Protein AF-A0A380DLT7-F1 (afdb_monomer_lite)

Structure (mmCIF, N/CA/C/O backbone):
data_AF-A0A380DLT7-F1
#
_entry.id   AF-A0A380DLT7-F1
#
loop_
_atom_site.group_PDB
_atom_site.id
_atom_site.type_symbol
_atom_site.label_atom_id
_atom_site.label_alt_id
_atom_site.label_comp_id
_atom_site.label_asym_id
_atom_site.label_entity_id
_atom_site.label_seq_id
_atom_site.pdbx_PDB_ins_code
_atom_site.Cartn_x
_atom_site.Cartn_y
_atom_site.Cartn_z
_atom_site.occupancy
_atom_site.B_iso_or_equiv
_atom_site.auth_seq_id
_atom_site.auth_comp_id
_atom_site.auth_asym_id
_atom_site.auth_atom_id
_atom_site.pdbx_PDB_model_num
ATOM 1 N N . MET A 1 1 ? -23.620 19.740 1.826 1.00 46.06 1 MET A N 1
ATOM 2 C CA . MET A 1 1 ? -22.333 19.090 1.482 1.00 46.06 1 MET A CA 1
ATOM 3 C C . MET A 1 1 ? -22.648 17.692 0.984 1.00 46.06 1 MET A C 1
ATOM 5 O O . MET A 1 1 ? -23.500 17.057 1.581 1.00 46.06 1 MET A O 1
ATOM 9 N N . ASP A 1 2 ? -22.035 17.228 -0.104 1.00 53.19 2 ASP A N 1
ATOM 10 C CA . ASP A 1 2 ? -22.291 15.873 -0.612 1.00 53.19 2 ASP A CA 1
ATOM 11 C C . ASP A 1 2 ? -21.839 14.827 0.425 1.00 53.19 2 ASP A C 1
ATOM 13 O O . ASP A 1 2 ? -20.651 14.718 0.742 1.00 53.19 2 ASP A O 1
ATOM 17 N N . ASN A 1 3 ? -22.799 14.097 0.995 1.00 58.94 3 ASN A N 1
ATOM 18 C CA . ASN A 1 3 ? -22.607 13.234 2.161 1.00 58.94 3 ASN A CA 1
ATOM 19 C C . ASN A 1 3 ? -21.515 12.177 1.922 1.00 58.94 3 ASN A C 1
ATOM 21 O O . ASN A 1 3 ? -20.747 11.862 2.837 1.00 58.94 3 ASN A O 1
ATOM 25 N N . ARG A 1 4 ? -21.362 11.685 0.682 1.00 63.22 4 ARG A N 1
ATOM 26 C CA . ARG A 1 4 ? -20.331 10.694 0.309 1.00 63.22 4 ARG A CA 1
ATOM 27 C C . ARG A 1 4 ? -18.907 11.234 0.449 1.00 63.22 4 ARG A C 1
ATOM 29 O O . ARG A 1 4 ? -17.998 10.481 0.794 1.00 63.22 4 ARG A O 1
ATOM 36 N N . ASN A 1 5 ? -18.710 12.538 0.258 1.00 72.56 5 ASN A N 1
ATOM 37 C CA . ASN A 1 5 ? -17.402 13.163 0.444 1.00 72.56 5 ASN A CA 1
ATOM 38 C C . ASN A 1 5 ? -16.984 13.205 1.919 1.00 72.56 5 ASN A C 1
ATOM 40 O O . ASN A 1 5 ? -15.790 13.195 2.212 1.00 72.56 5 ASN A O 1
ATOM 44 N N . MET A 1 6 ? -17.931 13.204 2.860 1.00 84.94 6 MET A N 1
ATOM 45 C CA . MET A 1 6 ? -17.617 13.277 4.288 1.00 84.94 6 MET A CA 1
ATOM 46 C C . MET A 1 6 ? -16.920 12.006 4.794 1.00 84.94 6 MET A C 1
ATOM 48 O O . MET A 1 6 ? -15.854 12.100 5.400 1.00 84.94 6 MET A O 1
ATOM 52 N N . ILE A 1 7 ? -17.445 10.814 4.483 1.00 88.00 7 ILE A N 1
ATOM 53 C CA . ILE A 1 7 ? -16.841 9.554 4.954 1.00 88.00 7 ILE A CA 1
ATOM 54 C C . ILE A 1 7 ? -15.484 9.266 4.297 1.00 88.00 7 ILE A C 1
ATOM 56 O O . ILE A 1 7 ? -14.594 8.703 4.931 1.00 88.00 7 ILE A O 1
ATOM 60 N N . ASN A 1 8 ? -15.279 9.714 3.055 1.00 88.06 8 ASN A N 1
ATOM 61 C CA . ASN A 1 8 ? -13.977 9.625 2.391 1.00 88.06 8 ASN A CA 1
ATOM 62 C C . ASN A 1 8 ? -12.928 10.513 3.084 1.00 88.06 8 ASN A C 1
ATOM 64 O O . ASN A 1 8 ? -11.766 10.128 3.193 1.00 88.06 8 ASN A O 1
ATOM 68 N N . ARG A 1 9 ? -13.328 11.683 3.605 1.00 91.69 9 ARG A N 1
ATOM 69 C CA . ARG A 1 9 ? -12.421 12.597 4.321 1.00 91.69 9 ARG A CA 1
ATOM 70 C C . ARG A 1 9 ? -11.947 12.037 5.660 1.00 91.69 9 ARG A C 1
ATOM 72 O O . ARG A 1 9 ? -10.808 12.324 6.030 1.00 91.69 9 ARG A O 1
ATOM 79 N N . VAL A 1 10 ? -12.779 11.249 6.352 1.00 94.50 10 VAL A N 1
ATOM 80 C CA . VAL A 1 10 ? -12.457 10.617 7.651 1.00 94.50 10 VAL A CA 1
ATOM 81 C C . VAL A 1 10 ? -11.155 9.827 7.572 1.00 94.50 10 VAL A C 1
ATOM 83 O O . VAL A 1 10 ? -10.288 9.964 8.431 1.00 94.50 10 VAL A O 1
ATOM 86 N N . PHE A 1 11 ? -10.985 9.038 6.513 1.00 94.38 11 PHE A N 1
ATOM 87 C CA . PHE A 1 11 ? -9.822 8.178 6.335 1.00 94.38 11 PHE A CA 1
ATOM 88 C C . PHE A 1 11 ? -8.771 8.821 5.427 1.00 94.38 11 PHE A C 1
ATOM 90 O O . PHE A 1 11 ? -8.390 8.276 4.395 1.00 94.38 11 PHE A O 1
ATOM 97 N N . SER A 1 12 ? -8.297 10.004 5.821 1.00 93.00 12 SER A N 1
ATOM 98 C CA . SER A 1 12 ? -7.247 10.739 5.110 1.00 93.00 12 SER A CA 1
ATOM 99 C C . SER A 1 12 ? -6.040 11.025 6.001 1.00 93.00 12 SER A C 1
ATOM 101 O O . SER A 1 12 ? -6.151 11.115 7.225 1.00 93.00 12 SER A O 1
ATOM 103 N N . GLN A 1 13 ? -4.878 11.246 5.378 1.00 90.94 13 GLN A N 1
ATOM 104 C CA . GLN A 1 13 ? -3.641 11.616 6.083 1.00 90.94 13 GLN A CA 1
ATOM 105 C C . GLN A 1 13 ? -3.809 12.887 6.932 1.00 90.94 13 GLN A C 1
ATOM 107 O O . GLN A 1 13 ? -3.265 12.990 8.031 1.00 90.94 13 GLN A O 1
ATOM 112 N N . LYS A 1 14 ? -4.615 13.845 6.454 1.00 91.31 14 LYS A N 1
ATOM 113 C CA . LYS A 1 14 ? -4.932 15.077 7.188 1.00 91.31 14 LYS A CA 1
ATOM 114 C C . LYS A 1 14 ? -5.649 14.776 8.503 1.00 91.31 14 LYS A C 1
ATOM 116 O O . LYS A 1 14 ? -5.263 15.322 9.534 1.00 91.31 14 LYS A O 1
ATOM 121 N N . ILE A 1 15 ? -6.674 13.923 8.473 1.00 93.00 15 ILE A N 1
ATOM 122 C CA . ILE A 1 15 ? -7.423 13.560 9.682 1.00 93.00 15 ILE A CA 1
ATOM 123 C C . ILE A 1 15 ? -6.553 12.734 10.623 1.00 93.00 15 ILE A C 1
ATOM 125 O O . ILE A 1 15 ? -6.515 13.044 11.809 1.00 93.00 15 ILE A O 1
ATOM 129 N N . LEU A 1 16 ? -5.774 11.780 10.102 1.00 90.75 16 LEU A N 1
ATOM 130 C CA . LEU A 1 16 ? -4.816 11.015 10.902 1.00 90.75 16 LEU A CA 1
ATOM 131 C C . LEU A 1 16 ? -3.836 11.936 11.662 1.00 90.75 16 LEU A C 1
ATOM 133 O O . LEU A 1 16 ? -3.591 11.752 12.852 1.00 90.75 16 LEU A O 1
ATOM 137 N N . HIS A 1 17 ? -3.323 12.976 11.005 1.00 88.81 17 HIS A N 1
ATOM 138 C CA . HIS A 1 17 ? -2.450 13.950 11.656 1.00 88.81 17 HIS A CA 1
ATOM 139 C C . HIS A 1 17 ? -3.179 14.784 12.722 1.00 88.81 17 HIS A C 1
ATOM 141 O O . HIS A 1 17 ? -2.631 15.031 13.796 1.00 88.81 17 HIS A O 1
ATOM 147 N N . GLN A 1 18 ? -4.423 15.196 12.458 1.00 89.44 18 GLN A N 1
ATOM 148 C CA . GLN A 1 18 ? -5.237 15.927 13.433 1.00 89.44 18 GLN A CA 1
ATOM 149 C C . GLN A 1 18 ? -5.512 15.097 14.689 1.00 89.44 18 GLN A C 1
ATOM 151 O O . GLN A 1 18 ? -5.321 15.606 15.793 1.00 89.44 18 GLN A O 1
ATOM 156 N N . ILE A 1 19 ? -5.910 13.830 14.537 1.00 89.19 19 ILE A N 1
ATOM 157 C CA . ILE A 1 19 ? -6.203 12.951 15.676 1.00 89.19 19 ILE A CA 1
ATOM 158 C C . ILE A 1 19 ? -4.933 12.590 16.449 1.00 89.19 19 ILE A C 1
ATOM 160 O O . ILE A 1 19 ? -4.976 12.567 17.674 1.00 89.19 19 ILE A O 1
ATOM 164 N N . ALA A 1 20 ? -3.790 12.421 15.774 1.00 85.31 20 ALA A N 1
ATOM 165 C CA . ALA A 1 20 ? -2.518 12.159 16.443 1.00 85.31 20 ALA A CA 1
ATOM 166 C C . ALA A 1 20 ? -2.075 13.318 17.358 1.00 85.31 20 ALA A C 1
ATOM 168 O O . ALA A 1 20 ? -1.423 13.084 18.370 1.00 85.31 20 ALA A O 1
ATOM 169 N N . ILE A 1 21 ? -2.432 14.565 17.024 1.00 84.94 21 ILE A N 1
ATOM 170 C CA . ILE A 1 21 ? -2.075 15.751 17.822 1.00 84.94 21 ILE A CA 1
ATOM 171 C C . ILE A 1 21 ? -3.151 16.087 18.856 1.00 84.94 21 ILE A C 1
ATOM 173 O O . ILE A 1 21 ? -2.841 16.339 20.017 1.00 84.94 21 ILE A O 1
ATOM 177 N N . LYS A 1 22 ? -4.415 16.152 18.431 1.00 85.06 22 LYS A N 1
ATOM 178 C CA . LYS A 1 22 ? -5.514 16.711 19.233 1.00 85.06 22 LYS A CA 1
ATOM 179 C C . LYS A 1 22 ? -6.376 15.650 19.911 1.00 85.06 22 LYS A C 1
ATOM 181 O O . LYS A 1 22 ? -7.225 16.008 20.718 1.00 85.06 22 LYS A O 1
ATOM 186 N N . ASN A 1 23 ? -6.211 14.375 19.550 1.00 81.69 23 ASN A N 1
ATOM 187 C CA . ASN A 1 23 ? -7.073 13.265 19.967 1.00 81.69 23 ASN A CA 1
ATOM 188 C C . ASN A 1 23 ? -8.577 13.486 19.686 1.00 81.69 23 ASN A C 1
ATOM 190 O O . ASN A 1 23 ? -9.435 12.899 20.340 1.00 81.69 23 ASN A O 1
ATOM 194 N N . LYS A 1 24 ? -8.902 14.352 18.718 1.00 85.75 24 LYS A N 1
ATOM 195 C CA . LYS A 1 24 ? -10.267 14.698 18.300 1.00 85.75 24 LYS A CA 1
ATOM 196 C C . LYS A 1 24 ? -10.292 15.168 16.850 1.00 85.75 24 LYS A C 1
ATOM 198 O O . LYS A 1 24 ? -9.268 15.631 16.337 1.00 85.75 24 LYS A O 1
ATOM 203 N N . SER A 1 25 ? -11.449 15.070 16.202 1.00 92.88 25 SER A N 1
ATOM 204 C CA . SER A 1 25 ? -11.663 15.616 14.863 1.00 92.88 25 SER A CA 1
ATOM 205 C C . SER A 1 25 ? -13.149 15.827 14.593 1.00 92.88 25 SER A C 1
ATOM 207 O O . SER A 1 25 ? -13.896 14.855 14.510 1.00 92.88 25 SER A O 1
ATOM 209 N N . ASP A 1 26 ? -13.533 17.080 14.349 1.00 92.62 26 ASP A N 1
ATOM 210 C CA . ASP A 1 26 ? -14.920 17.460 14.051 1.00 92.62 26 ASP A CA 1
ATOM 211 C C . ASP A 1 26 ? -15.453 16.711 12.818 1.00 92.62 26 ASP A C 1
ATOM 213 O O . ASP A 1 26 ? -16.588 16.261 12.800 1.00 92.62 26 ASP A O 1
ATOM 217 N N . VAL A 1 27 ? -14.595 16.447 11.823 1.00 94.38 27 VAL A N 1
ATOM 218 C CA . VAL A 1 27 ? -14.960 15.661 10.627 1.00 94.38 27 VAL A CA 1
ATOM 219 C C . VAL A 1 27 ? -15.328 14.218 10.981 1.00 94.38 27 VAL A C 1
ATOM 221 O O . VAL A 1 27 ? -16.206 13.632 10.351 1.00 94.38 27 VAL A O 1
ATOM 224 N N . VAL A 1 28 ? -14.640 13.618 11.956 1.00 94.50 28 VAL A N 1
ATOM 225 C CA . VAL A 1 28 ? -14.959 12.262 12.428 1.00 94.50 28 VAL A CA 1
ATOM 226 C C . VAL A 1 28 ? -16.252 12.280 13.233 1.00 94.50 28 VAL A C 1
ATOM 228 O O . VAL A 1 28 ? -17.063 11.371 13.078 1.00 94.50 28 VAL A O 1
ATOM 231 N N . ASP A 1 29 ? -16.443 13.306 14.060 1.00 92.25 29 ASP A N 1
ATOM 232 C CA . ASP A 1 29 ? -17.630 13.466 14.896 1.00 92.25 29 ASP A CA 1
ATOM 233 C C . ASP A 1 29 ? -18.889 13.678 14.042 1.00 92.25 29 ASP A C 1
ATOM 235 O O . ASP A 1 29 ? -19.839 12.910 14.168 1.00 92.25 29 ASP A O 1
ATOM 239 N N . GLU A 1 30 ? -18.851 14.609 13.085 1.00 93.81 30 GLU A N 1
ATOM 240 C CA . GLU A 1 30 ? -19.923 14.849 12.110 1.00 93.81 30 GLU A CA 1
ATOM 241 C C . GLU A 1 30 ? -20.251 13.585 11.302 1.00 93.81 30 GLU A C 1
ATOM 243 O O . GLU A 1 30 ? -21.417 13.226 11.127 1.00 93.81 30 GLU A O 1
ATOM 248 N N . ALA A 1 31 ? -19.224 12.867 10.830 1.00 94.56 31 ALA A N 1
ATOM 249 C CA . ALA A 1 31 ? -19.432 11.628 10.091 1.00 94.56 31 ALA A CA 1
ATOM 250 C C . ALA A 1 31 ? -20.076 10.544 10.959 1.00 94.56 31 ALA A C 1
ATOM 252 O O . ALA A 1 31 ? -20.965 9.830 10.496 1.00 94.56 31 ALA A O 1
ATOM 253 N N . TYR A 1 32 ? -19.631 10.401 12.205 1.00 94.25 32 TYR A N 1
ATOM 254 C CA . TYR A 1 32 ? -20.173 9.420 13.134 1.00 94.25 32 TYR A CA 1
ATOM 255 C C . TYR A 1 32 ? -21.638 9.708 13.470 1.00 94.25 32 TYR A C 1
ATOM 257 O O . TYR A 1 32 ? -22.469 8.798 13.399 1.00 94.25 32 TYR A O 1
ATOM 265 N N . ASP A 1 33 ? -21.967 10.965 13.760 1.00 92.94 33 ASP A N 1
ATOM 266 C CA . ASP A 1 33 ? -23.334 11.388 14.058 1.00 92.94 33 ASP A CA 1
ATOM 267 C C . ASP A 1 33 ? -24.259 11.174 12.855 1.00 92.94 33 ASP A C 1
ATOM 269 O O . ASP A 1 33 ? -25.393 10.732 13.019 1.00 92.94 33 ASP A O 1
ATOM 273 N N . PHE A 1 34 ? -23.765 11.394 11.635 1.00 92.56 34 PHE A N 1
ATOM 274 C CA . PHE A 1 34 ? -24.549 11.181 10.422 1.00 92.56 34 PHE A CA 1
ATOM 275 C C . PHE A 1 34 ? -24.761 9.694 10.087 1.00 92.56 34 PHE A C 1
ATOM 277 O O . PHE A 1 34 ? -25.886 9.273 9.816 1.00 92.56 34 PHE A O 1
ATOM 284 N N . TYR A 1 35 ? -23.688 8.894 10.075 1.00 92.88 35 TYR A N 1
ATOM 285 C CA . TYR A 1 35 ? -23.714 7.521 9.549 1.00 92.88 35 TYR A CA 1
ATOM 286 C C . TYR A 1 35 ? -24.030 6.442 10.589 1.00 92.88 35 TYR A C 1
ATOM 288 O O . TYR A 1 35 ? -24.493 5.367 10.209 1.00 92.88 35 TYR A O 1
ATOM 296 N N . ILE A 1 36 ? -23.725 6.678 11.868 1.00 92.19 36 ILE A N 1
ATOM 297 C CA . ILE A 1 36 ? -23.812 5.655 12.922 1.00 92.19 36 ILE A CA 1
ATOM 298 C C . ILE A 1 36 ? -24.909 5.975 13.937 1.00 92.19 36 ILE A C 1
ATOM 300 O O . ILE A 1 36 ? -25.619 5.057 14.335 1.00 92.19 36 ILE A O 1
ATOM 304 N N . GLN A 1 37 ? -25.038 7.240 14.361 1.00 87.69 37 GLN A N 1
ATOM 305 C CA . GLN A 1 37 ? -26.003 7.674 15.392 1.00 87.69 37 GLN A CA 1
ATOM 306 C C . GLN A 1 37 ? -25.874 6.889 16.719 1.00 87.69 37 GLN A C 1
ATOM 308 O O . GLN A 1 37 ? -26.858 6.601 17.397 1.00 87.69 37 GLN A O 1
ATOM 313 N N . GLY A 1 38 ? -24.647 6.495 17.079 1.00 81.12 38 GLY A N 1
ATOM 314 C CA . GLY A 1 38 ? -24.363 5.688 18.270 1.00 81.12 38 GLY A CA 1
ATOM 315 C C . GLY A 1 38 ? -24.052 6.510 19.532 1.00 81.12 38 GLY A C 1
ATOM 316 O O . GLY A 1 38 ? -24.240 7.727 19.555 1.00 81.12 38 GLY A O 1
ATOM 317 N N . PRO A 1 39 ? -23.516 5.871 20.593 1.00 79.88 39 PRO A N 1
ATOM 318 C CA . PRO A 1 39 ? -23.135 6.555 21.829 1.00 79.88 39 PRO A CA 1
ATOM 319 C C . PRO A 1 39 ? -22.152 7.703 21.570 1.00 79.88 39 PRO A C 1
ATOM 321 O O . PRO A 1 39 ? -21.195 7.532 20.814 1.00 79.88 39 PRO A O 1
ATOM 324 N N . LYS A 1 40 ? -22.372 8.857 22.214 1.00 76.44 40 LYS A N 1
ATOM 325 C CA . LYS A 1 40 ? -21.544 10.064 22.023 1.00 76.44 40 LYS A CA 1
ATOM 326 C C . LYS A 1 40 ? -20.249 10.055 22.839 1.00 76.44 40 LYS A C 1
ATOM 328 O O . LYS A 1 40 ? -19.253 10.625 22.401 1.00 76.44 40 LYS A O 1
ATOM 333 N N . ASN A 1 41 ? -20.249 9.385 23.994 1.00 77.44 41 ASN A N 1
ATOM 334 C CA . ASN A 1 41 ? -19.106 9.324 24.910 1.00 77.44 41 ASN A CA 1
ATOM 335 C C . ASN A 1 41 ? -18.127 8.195 24.545 1.00 77.44 41 ASN A C 1
ATOM 337 O O . ASN A 1 41 ? -17.845 7.307 25.346 1.00 77.44 41 ASN A O 1
ATOM 341 N N . ILE A 1 42 ? -17.662 8.192 23.297 1.00 79.44 42 ILE A N 1
ATOM 342 C CA . ILE A 1 42 ? -16.641 7.261 22.812 1.00 79.44 42 ILE A CA 1
ATOM 343 C C . ILE A 1 42 ? -15.509 8.040 22.152 1.00 79.44 42 ILE A C 1
ATOM 345 O O . ILE A 1 42 ? -15.715 9.128 21.608 1.00 79.44 42 ILE A O 1
ATOM 349 N N . ASN A 1 43 ? -14.300 7.486 22.191 1.00 83.00 43 ASN A N 1
ATOM 350 C CA . ASN A 1 43 ? -13.130 8.166 21.651 1.00 83.00 43 ASN A CA 1
ATOM 351 C C . ASN A 1 43 ? -13.118 8.170 20.110 1.00 83.00 43 ASN A C 1
ATOM 353 O O . ASN A 1 43 ? -13.812 7.393 19.448 1.00 83.00 43 ASN A O 1
ATOM 357 N N . VAL A 1 44 ? -12.283 9.036 19.527 1.00 88.00 44 VAL A N 1
ATOM 358 C CA . VAL A 1 44 ? -12.212 9.235 18.070 1.00 88.00 44 VAL A CA 1
ATOM 359 C C . VAL A 1 44 ? -11.884 7.947 17.299 1.00 88.00 44 VAL A C 1
ATOM 361 O O . VAL A 1 44 ? -12.424 7.724 16.218 1.00 88.00 44 VAL A O 1
ATOM 364 N N . ILE A 1 45 ? -11.075 7.045 17.864 1.00 88.75 45 ILE A N 1
ATOM 365 C CA . ILE A 1 45 ? -10.759 5.755 17.235 1.00 88.75 45 ILE A CA 1
ATOM 366 C C . ILE A 1 45 ? -11.955 4.809 17.246 1.00 88.75 45 ILE A C 1
ATOM 368 O O . ILE A 1 45 ? -12.207 4.141 16.246 1.00 88.75 45 ILE A O 1
ATOM 372 N N . GLN A 1 46 ? -12.725 4.760 18.332 1.00 87.19 46 GLN A N 1
ATOM 373 C CA . GLN A 1 46 ? -13.955 3.968 18.399 1.00 87.19 46 GLN A CA 1
ATOM 374 C C . GLN A 1 46 ? -14.996 4.475 17.387 1.00 87.19 46 GLN A C 1
ATOM 376 O O . GLN A 1 46 ? -15.659 3.667 16.724 1.00 87.19 46 GLN A O 1
ATOM 381 N N . LYS A 1 47 ? -15.079 5.798 17.186 1.00 92.19 47 LYS A N 1
ATOM 382 C CA . LYS A 1 47 ? -15.892 6.397 16.115 1.00 92.19 47 LYS A CA 1
ATOM 383 C C . LYS A 1 47 ? -15.405 5.961 14.733 1.00 92.19 47 LYS A C 1
ATOM 385 O O . LYS A 1 47 ? -16.193 5.432 13.949 1.00 92.19 47 LYS A O 1
ATOM 390 N N . MET A 1 48 ? -14.103 6.079 14.454 1.00 94.00 48 MET A N 1
ATOM 391 C CA . MET A 1 48 ? -13.509 5.623 13.189 1.00 94.00 48 MET A CA 1
ATOM 392 C C . MET A 1 48 ? -13.710 4.121 12.951 1.00 94.00 48 MET A C 1
ATOM 394 O O . MET A 1 48 ? -14.009 3.724 11.830 1.00 94.00 48 MET A O 1
ATOM 398 N N . LYS A 1 49 ? -13.620 3.283 13.990 1.00 93.31 49 LYS A N 1
ATOM 399 C CA . LYS A 1 49 ? -13.907 1.843 13.909 1.00 93.31 49 LYS A CA 1
ATOM 400 C C . LYS A 1 49 ? -15.349 1.570 13.490 1.00 93.31 49 LYS A C 1
ATOM 402 O O . LYS A 1 49 ? -15.601 0.729 12.627 1.00 93.31 49 LYS A O 1
ATOM 407 N N . SER A 1 50 ? -16.295 2.308 14.061 1.00 93.69 50 SER A N 1
ATOM 408 C CA . SER A 1 50 ? -17.712 2.204 13.701 1.00 93.69 50 SER A CA 1
ATOM 409 C C . SER A 1 50 ? -17.952 2.631 12.251 1.00 93.69 50 SER A C 1
ATOM 411 O O . SER A 1 50 ? -18.598 1.907 11.493 1.00 93.69 50 SER A O 1
ATOM 413 N N . LEU A 1 51 ? -17.337 3.737 11.826 1.00 95.25 51 LEU A N 1
ATOM 414 C CA . LEU A 1 51 ? -17.385 4.223 10.443 1.00 95.25 51 LEU A CA 1
ATOM 415 C C . LEU A 1 51 ? -16.735 3.246 9.452 1.00 95.25 51 LEU A C 1
ATOM 417 O O . LEU A 1 51 ? -17.274 3.004 8.375 1.00 95.25 51 LEU A O 1
ATOM 421 N N . TYR A 1 52 ? -15.615 2.622 9.812 1.00 95.25 52 TYR A N 1
ATOM 422 C CA . TYR A 1 52 ? -14.973 1.608 8.976 1.00 95.25 52 TYR A CA 1
ATOM 423 C C . TYR A 1 52 ? -15.839 0.347 8.846 1.00 95.25 52 TYR A C 1
ATOM 425 O O . TYR A 1 52 ? -15.943 -0.243 7.770 1.00 95.25 52 TYR A O 1
ATOM 433 N N . ASN A 1 53 ? -16.517 -0.056 9.924 1.00 93.00 53 ASN A N 1
ATOM 434 C CA . ASN A 1 53 ? -17.491 -1.145 9.885 1.00 93.00 53 ASN A CA 1
ATOM 435 C C . ASN A 1 53 ? -18.703 -0.814 9.007 1.00 93.00 53 ASN A C 1
ATOM 437 O O . ASN A 1 53 ? -19.211 -1.706 8.323 1.00 93.00 53 ASN A O 1
ATOM 441 N N . TYR A 1 54 ? -19.138 0.446 8.983 1.00 93.44 54 TYR A N 1
ATOM 442 C CA . TYR A 1 54 ? -20.128 0.915 8.018 1.00 93.44 54 TYR A CA 1
ATOM 443 C C . TYR A 1 54 ? -19.605 0.782 6.577 1.00 93.44 54 TYR A C 1
ATOM 445 O O . TYR A 1 54 ? -20.289 0.181 5.749 1.00 93.44 54 TYR A O 1
ATOM 453 N N . LEU A 1 55 ? -18.365 1.212 6.285 1.00 92.31 55 LEU A N 1
ATOM 454 C CA . LEU A 1 55 ? -17.747 1.019 4.960 1.00 92.31 55 LEU A CA 1
ATOM 455 C C . LEU A 1 55 ? -17.723 -0.463 4.548 1.00 92.31 55 LEU A C 1
ATOM 457 O O . LEU A 1 55 ? -18.095 -0.823 3.434 1.00 92.31 55 LEU A O 1
ATOM 461 N N . LYS A 1 56 ? -17.356 -1.353 5.475 1.00 91.25 56 LYS A N 1
ATOM 462 C CA . LYS A 1 56 ? -17.304 -2.803 5.233 1.00 91.25 56 LYS A CA 1
ATOM 463 C C . LYS A 1 56 ? -18.640 -3.389 4.762 1.00 91.25 56 LYS A C 1
ATOM 465 O O . LYS A 1 56 ? -18.633 -4.291 3.915 1.00 91.25 56 LYS A O 1
ATOM 470 N N . LYS A 1 57 ? -19.747 -2.942 5.367 1.00 88.25 57 LYS A N 1
ATOM 471 C CA . LYS A 1 57 ? -21.096 -3.504 5.181 1.00 88.25 57 LYS A CA 1
ATOM 472 C C . LYS A 1 57 ? -21.878 -2.817 4.065 1.00 88.25 57 LYS A C 1
ATOM 474 O O . LYS A 1 57 ? -22.518 -3.507 3.282 1.00 88.25 57 LYS A O 1
ATOM 479 N N . SER A 1 58 ? -21.817 -1.491 4.011 1.00 86.88 58 SER A N 1
ATOM 480 C CA . SER A 1 58 ? -22.758 -0.682 3.234 1.00 86.88 58 SER A CA 1
ATOM 481 C C . SER A 1 58 ? -22.098 0.080 2.087 1.00 86.88 58 SER A C 1
ATOM 483 O O . SER A 1 58 ? -22.778 0.422 1.124 1.00 86.88 58 SER A O 1
ATOM 485 N N . TYR A 1 59 ? -20.792 0.372 2.168 1.00 84.81 59 TYR A N 1
ATOM 486 C CA . TYR A 1 59 ? -20.114 1.216 1.179 1.00 84.81 59 TYR A CA 1
ATOM 487 C C . TYR A 1 59 ? -18.597 0.978 1.118 1.00 84.81 59 TYR A C 1
ATOM 489 O O . TYR A 1 59 ? -17.814 1.619 1.820 1.00 84.81 59 TYR A O 1
ATOM 497 N N . ARG A 1 60 ? -18.155 0.063 0.248 1.00 89.75 60 ARG A N 1
ATOM 498 C CA . ARG A 1 60 ? -16.730 -0.276 0.090 1.00 89.75 60 ARG A CA 1
ATOM 499 C C . ARG A 1 60 ? -16.032 0.685 -0.866 1.00 89.75 60 ARG A C 1
ATOM 501 O O . ARG A 1 60 ? -15.889 0.402 -2.053 1.00 89.75 60 ARG A O 1
ATOM 508 N N . ASN A 1 61 ? -15.603 1.823 -0.338 1.00 89.44 61 ASN A N 1
ATOM 509 C CA . ASN A 1 61 ? -14.833 2.811 -1.091 1.00 89.44 61 ASN A CA 1
ATOM 510 C C . ASN A 1 61 ? -13.369 2.390 -1.316 1.00 89.44 61 ASN A C 1
ATOM 512 O O . ASN A 1 61 ? -12.887 1.393 -0.779 1.00 89.44 61 ASN A O 1
ATOM 516 N N . GLU A 1 62 ? -12.645 3.200 -2.082 1.00 89.31 62 GLU A N 1
ATOM 517 C CA . GLU A 1 62 ? -11.228 3.002 -2.399 1.00 89.31 62 GLU A CA 1
ATOM 518 C C . GLU A 1 62 ? -10.351 2.826 -1.149 1.00 89.31 62 GLU A C 1
ATOM 520 O O . GLU A 1 62 ? -9.546 1.896 -1.087 1.00 89.31 62 GLU A O 1
ATOM 525 N N . TYR A 1 63 ? -10.561 3.648 -0.111 1.00 93.31 63 TYR A N 1
ATOM 526 C CA . TYR A 1 63 ? -9.839 3.508 1.155 1.00 93.31 63 TYR A CA 1
ATOM 527 C C . TYR A 1 63 ? -10.048 2.127 1.783 1.00 93.31 63 TYR A C 1
ATOM 529 O O . TYR A 1 63 ? -9.087 1.489 2.211 1.00 93.31 63 TYR A O 1
ATOM 537 N N . PHE A 1 64 ? -11.294 1.645 1.828 1.00 94.00 64 PHE A N 1
ATOM 538 C CA . PHE A 1 64 ? -11.608 0.331 2.378 1.00 94.00 64 PHE A CA 1
ATOM 539 C C . PHE A 1 64 ? -10.863 -0.777 1.628 1.00 94.00 64 PHE A C 1
ATOM 541 O O . PHE A 1 64 ? -10.290 -1.661 2.270 1.00 94.00 64 PHE A O 1
ATOM 548 N N . TYR A 1 65 ? -10.819 -0.719 0.292 1.00 92.88 65 TYR A N 1
ATOM 549 C CA . TYR A 1 65 ? -10.039 -1.666 -0.505 1.00 92.88 65 TYR A CA 1
ATOM 550 C C . TYR A 1 65 ? -8.546 -1.552 -0.188 1.00 92.88 65 TYR A C 1
ATOM 552 O O . TYR A 1 65 ? -7.960 -2.539 0.251 1.00 92.88 65 TYR A O 1
ATOM 560 N N . LYS A 1 66 ? -7.946 -0.362 -0.312 1.00 93.75 66 LYS A N 1
ATOM 561 C CA . LYS A 1 66 ? -6.520 -0.106 -0.037 1.00 93.75 66 LYS A CA 1
ATOM 562 C C . LYS A 1 66 ? -6.098 -0.589 1.357 1.00 93.75 66 LYS A C 1
ATOM 564 O O . LYS A 1 66 ? -5.132 -1.341 1.501 1.00 93.75 66 LYS A O 1
ATOM 569 N N . ASN A 1 67 ? -6.868 -0.247 2.390 1.00 95.12 67 ASN A N 1
ATOM 570 C CA . ASN A 1 67 ? -6.590 -0.666 3.760 1.00 95.12 67 ASN A CA 1
ATOM 571 C C . ASN A 1 67 ? -6.775 -2.168 3.972 1.00 95.12 67 ASN A C 1
ATOM 573 O O . ASN A 1 67 ? -5.946 -2.814 4.617 1.00 95.12 67 ASN A O 1
ATOM 577 N N . THR A 1 68 ? -7.812 -2.759 3.385 1.00 93.50 68 THR A N 1
ATOM 578 C CA . THR A 1 68 ? -8.006 -4.211 3.422 1.00 93.50 68 THR A CA 1
ATOM 579 C C . THR A 1 68 ? -6.868 -4.943 2.710 1.00 93.50 68 THR A C 1
ATOM 581 O O . THR A 1 68 ? -6.410 -5.973 3.208 1.00 93.50 68 THR A O 1
ATOM 584 N N . MET A 1 69 ? -6.374 -4.411 1.590 1.00 91.56 69 MET A N 1
ATOM 585 C CA . MET A 1 69 ? -5.276 -4.997 0.824 1.00 91.56 69 MET A CA 1
ATOM 586 C C . MET A 1 69 ? -3.974 -4.963 1.600 1.00 91.56 69 MET A C 1
ATOM 588 O O . MET A 1 69 ? -3.337 -6.006 1.738 1.00 91.56 69 MET A O 1
ATOM 592 N N . LEU A 1 70 ? -3.622 -3.818 2.189 1.00 93.12 70 LEU A N 1
ATOM 593 C CA . LEU A 1 70 ? -2.454 -3.725 3.060 1.00 93.12 70 LEU A CA 1
ATOM 594 C C . LEU A 1 70 ? -2.533 -4.761 4.189 1.00 93.12 70 LEU A C 1
ATOM 596 O O . LEU A 1 70 ? -1.613 -5.554 4.362 1.00 93.12 70 LEU A O 1
ATOM 600 N N . ASN A 1 71 ? -3.645 -4.802 4.926 1.00 91.75 71 ASN A N 1
ATOM 601 C CA . ASN A 1 71 ? -3.801 -5.728 6.046 1.00 91.75 71 ASN A CA 1
ATOM 602 C C . ASN A 1 71 ? -3.691 -7.197 5.603 1.00 91.75 71 ASN A C 1
ATOM 604 O O . ASN A 1 71 ? -2.996 -7.986 6.235 1.00 91.75 71 ASN A O 1
ATOM 608 N N . LYS A 1 72 ? -4.350 -7.586 4.509 1.00 91.25 72 LYS A N 1
ATOM 609 C CA . LYS A 1 72 ? -4.374 -8.989 4.071 1.00 91.25 72 LYS A CA 1
ATOM 610 C C . LYS A 1 72 ? -3.094 -9.433 3.382 1.00 91.25 72 LYS A C 1
ATOM 612 O O . LYS A 1 72 ? -2.635 -10.543 3.631 1.00 91.25 72 LYS A O 1
ATOM 617 N N . LEU A 1 73 ? -2.538 -8.603 2.507 1.00 87.94 73 LEU A N 1
ATOM 618 C CA . LEU A 1 73 ? -1.350 -8.960 1.744 1.00 87.94 73 LEU A CA 1
ATOM 619 C C . LEU A 1 73 ? -0.094 -8.757 2.589 1.00 87.94 73 LEU A C 1
ATOM 621 O O . LEU A 1 73 ? 0.657 -9.707 2.787 1.00 87.94 73 LEU A O 1
ATOM 625 N N . LEU A 1 74 ? 0.113 -7.558 3.141 1.00 84.50 74 LEU A N 1
ATOM 626 C CA . LEU A 1 74 ? 1.348 -7.243 3.855 1.00 84.50 74 LEU A CA 1
ATOM 627 C C . LEU A 1 74 ? 1.424 -7.892 5.240 1.00 84.50 74 LEU A C 1
ATOM 629 O O . LEU A 1 74 ? 2.513 -8.297 5.629 1.00 84.50 74 LEU A O 1
ATOM 633 N N . LEU A 1 75 ? 0.308 -7.973 5.977 1.00 81.50 75 LEU A N 1
ATOM 634 C CA . LEU A 1 75 ? 0.296 -8.500 7.356 1.00 81.50 75 LEU A CA 1
ATOM 635 C C . LEU A 1 75 ? -0.236 -9.929 7.462 1.00 81.50 75 LEU A C 1
ATOM 637 O O . LEU A 1 75 ? 0.055 -10.607 8.440 1.00 81.50 75 LEU A O 1
ATOM 641 N N . GLY A 1 76 ? -1.033 -10.374 6.486 1.00 82.81 76 GLY A N 1
ATOM 642 C CA . GLY A 1 76 ? -1.596 -11.724 6.464 1.00 82.81 76 GLY A CA 1
ATOM 643 C C . GLY A 1 76 ? -0.754 -12.727 5.675 1.00 82.81 76 GLY A C 1
ATOM 644 O O . GLY A 1 76 ? -0.536 -13.837 6.145 1.00 82.81 76 GLY A O 1
ATOM 645 N N . ARG A 1 77 ? -0.296 -12.361 4.468 1.00 83.88 77 ARG A N 1
ATOM 646 C CA . ARG A 1 77 ? 0.485 -13.255 3.585 1.00 83.88 77 ARG A CA 1
ATOM 647 C C . ARG A 1 77 ? 1.994 -13.042 3.677 1.00 83.88 77 ARG A C 1
ATOM 649 O O . ARG A 1 77 ? 2.764 -13.943 3.354 1.00 83.88 77 ARG A O 1
ATOM 656 N N . HIS A 1 78 ? 2.416 -11.844 4.056 1.00 86.81 78 HIS A N 1
ATOM 657 C CA . HIS A 1 78 ? 3.814 -11.437 4.080 1.00 86.81 78 HIS A CA 1
ATOM 658 C C . HIS A 1 78 ? 4.217 -10.893 5.454 1.00 86.81 78 HIS A C 1
ATOM 660 O O . HIS A 1 78 ? 3.452 -10.941 6.414 1.00 86.81 78 HIS A O 1
ATOM 666 N N . SER A 1 79 ? 5.453 -10.398 5.548 1.00 85.06 79 SER A N 1
ATOM 667 C CA . SER A 1 79 ? 5.979 -9.751 6.744 1.00 85.06 79 SER A CA 1
ATOM 668 C C . SER A 1 79 ? 6.508 -8.365 6.411 1.00 85.06 79 SER A C 1
ATOM 670 O O . SER A 1 79 ? 7.256 -8.189 5.448 1.00 85.06 79 SER A O 1
ATOM 672 N N . VAL A 1 80 ? 6.209 -7.398 7.278 1.00 85.31 80 VAL A N 1
ATOM 673 C CA . VAL A 1 80 ? 6.779 -6.040 7.233 1.00 85.31 80 VAL A CA 1
ATOM 674 C C . VAL A 1 80 ? 8.306 -6.011 7.368 1.00 85.31 80 VAL A C 1
ATOM 676 O O . VAL A 1 80 ? 8.926 -5.014 7.017 1.00 85.31 80 VAL A O 1
ATOM 679 N N . ASN A 1 81 ? 8.929 -7.092 7.854 1.00 84.44 81 ASN A N 1
ATOM 680 C CA . ASN A 1 81 ? 10.388 -7.198 7.947 1.00 84.44 81 ASN A CA 1
ATOM 681 C C . ASN A 1 81 ? 11.044 -7.404 6.575 1.00 84.44 81 ASN A C 1
ATOM 683 O O . ASN A 1 81 ? 12.161 -6.948 6.335 1.00 84.44 81 ASN A O 1
ATOM 687 N N . THR A 1 82 ? 10.370 -8.142 5.695 1.00 87.12 82 THR A N 1
ATOM 688 C CA . THR A 1 82 ? 10.931 -8.610 4.422 1.00 87.12 82 THR A CA 1
ATOM 689 C C . THR A 1 82 ? 10.257 -7.979 3.215 1.00 87.12 82 THR A C 1
ATOM 691 O O . THR A 1 82 ? 10.807 -8.066 2.117 1.00 87.12 82 THR A O 1
ATOM 694 N N . THR A 1 83 ? 9.113 -7.322 3.416 1.00 91.56 83 THR A N 1
ATOM 695 C CA . THR A 1 83 ? 8.271 -6.760 2.361 1.00 91.56 83 THR A CA 1
ATOM 696 C C . THR A 1 83 ? 8.116 -5.256 2.521 1.00 91.56 83 THR A C 1
ATOM 698 O O . THR A 1 83 ? 7.718 -4.769 3.579 1.00 91.56 83 THR A O 1
ATOM 701 N N . THR A 1 84 ? 8.364 -4.534 1.434 1.00 93.12 84 THR A N 1
ATOM 702 C CA . THR A 1 84 ? 8.080 -3.100 1.326 1.00 93.12 84 THR A CA 1
ATOM 703 C C . THR A 1 84 ? 6.847 -2.906 0.458 1.00 93.12 84 THR A C 1
ATOM 705 O O . THR A 1 84 ? 6.768 -3.478 -0.627 1.00 93.12 84 THR A O 1
ATOM 708 N N . ALA A 1 85 ? 5.896 -2.102 0.924 1.00 94.00 85 ALA A N 1
ATOM 709 C CA . ALA A 1 85 ? 4.751 -1.678 0.139 1.00 94.00 85 ALA A CA 1
ATOM 710 C C . ALA A 1 85 ? 4.946 -0.239 -0.349 1.00 94.00 85 ALA A C 1
ATOM 712 O O . ALA A 1 85 ? 5.410 0.618 0.402 1.00 94.00 85 ALA A O 1
ATOM 713 N N . LEU A 1 86 ? 4.574 0.033 -1.594 1.00 94.50 86 LEU A N 1
ATOM 714 C CA . LEU A 1 86 ? 4.447 1.376 -2.154 1.00 94.50 86 LEU A CA 1
ATOM 715 C C . LEU A 1 86 ? 2.991 1.579 -2.579 1.00 94.50 86 LEU A C 1
ATOM 717 O O . LEU A 1 86 ? 2.306 0.613 -2.905 1.00 94.50 86 LEU A O 1
ATOM 721 N N . SER A 1 87 ? 2.520 2.820 -2.567 1.00 94.06 87 SER A N 1
ATOM 722 C CA . SER A 1 87 ? 1.159 3.182 -2.965 1.00 94.06 87 SER A CA 1
ATOM 723 C C . SER A 1 87 ? 1.204 4.392 -3.882 1.00 94.06 87 SER A C 1
ATOM 725 O O . SER A 1 87 ? 2.072 5.246 -3.703 1.00 94.06 87 SER A O 1
ATOM 727 N N . GLU A 1 88 ? 0.249 4.466 -4.811 1.00 94.75 88 GLU A N 1
ATOM 728 C CA . GLU A 1 88 ? 0.047 5.614 -5.712 1.00 94.75 88 GLU A CA 1
ATOM 729 C C . GLU A 1 88 ? 1.311 5.966 -6.508 1.00 94.75 88 GLU A C 1
ATOM 731 O O . GLU A 1 88 ? 1.745 7.117 -6.588 1.00 94.75 88 GLU A O 1
ATOM 736 N N . MET A 1 89 ? 1.940 4.938 -7.075 1.00 96.31 89 MET A N 1
ATOM 737 C CA . MET A 1 89 ? 3.196 5.082 -7.796 1.00 96.31 89 MET A CA 1
ATOM 738 C C . MET A 1 89 ? 2.929 5.352 -9.285 1.00 96.31 89 MET A C 1
ATOM 740 O O . MET A 1 89 ? 2.372 4.480 -9.951 1.00 96.31 89 MET A O 1
ATOM 744 N N . PRO A 1 90 ? 3.320 6.517 -9.835 1.00 97.50 90 PRO A N 1
ATOM 745 C CA . PRO A 1 90 ? 3.140 6.800 -11.256 1.00 97.50 90 PRO A CA 1
ATOM 746 C C . PRO A 1 90 ? 4.034 5.899 -12.116 1.00 97.50 90 PRO A C 1
ATOM 748 O O . PRO A 1 90 ? 5.227 5.759 -11.838 1.00 97.50 90 PRO A O 1
ATOM 751 N N . ILE A 1 91 ? 3.453 5.307 -13.159 1.00 97.31 91 ILE A N 1
ATOM 752 C CA . ILE A 1 91 ? 4.125 4.471 -14.157 1.00 97.31 91 ILE A CA 1
ATOM 753 C C . ILE A 1 91 ? 3.524 4.807 -15.522 1.00 97.31 91 ILE A C 1
ATOM 755 O O . ILE A 1 91 ? 2.324 4.634 -15.724 1.00 97.31 91 ILE A O 1
ATOM 759 N N . GLY A 1 92 ? 4.343 5.307 -16.450 1.00 94.31 92 GLY A N 1
ATOM 760 C CA . GLY A 1 92 ? 3.850 5.756 -17.752 1.00 94.31 92 GLY A CA 1
ATOM 761 C C . GLY A 1 92 ? 2.780 6.842 -17.597 1.00 94.31 92 GLY A C 1
ATOM 762 O O . GLY A 1 92 ? 3.037 7.896 -17.008 1.00 94.31 92 GLY A O 1
ATOM 763 N N . LYS A 1 93 ? 1.573 6.581 -18.111 1.00 96.12 93 LYS A N 1
ATOM 764 C CA . LYS A 1 93 ? 0.404 7.475 -17.990 1.00 96.12 93 LYS A CA 1
ATOM 765 C C . LYS A 1 93 ? -0.561 7.040 -16.884 1.00 96.12 93 LYS A C 1
ATOM 767 O O . LYS A 1 93 ? -1.609 7.661 -16.700 1.00 96.12 93 LYS A O 1
ATOM 772 N N . SER A 1 94 ? -0.206 5.989 -16.157 1.00 97.94 94 SER A N 1
ATOM 773 C CA . SER A 1 94 ? -1.027 5.337 -15.147 1.00 97.94 94 SER A CA 1
ATOM 774 C C . SER A 1 94 ? -0.451 5.530 -13.744 1.00 97.94 94 SER A C 1
ATOM 776 O O . SER A 1 94 ? 0.687 5.964 -13.554 1.00 97.94 94 SER A O 1
ATOM 778 N N . ILE A 1 95 ? -1.259 5.234 -12.726 1.00 97.75 95 ILE A N 1
ATOM 779 C CA . ILE A 1 95 ? -0.854 5.301 -11.320 1.00 97.75 95 ILE A CA 1
ATOM 780 C C . ILE A 1 95 ? -1.174 3.952 -10.698 1.00 97.75 95 ILE A C 1
ATOM 782 O O . ILE A 1 95 ? -2.341 3.623 -10.514 1.00 97.75 95 ILE A O 1
ATOM 786 N N . ALA A 1 96 ? -0.134 3.193 -10.364 1.00 97.12 96 ALA A N 1
ATOM 787 C CA . ALA A 1 96 ? -0.280 1.921 -9.684 1.00 97.12 96 ALA A CA 1
ATOM 788 C C . ALA A 1 96 ? -0.802 2.144 -8.261 1.00 97.12 96 ALA A C 1
ATOM 790 O O . ALA A 1 96 ? -0.161 2.833 -7.456 1.00 97.12 96 ALA A O 1
ATOM 791 N N . ASP A 1 97 ? -1.936 1.521 -7.937 1.00 96.00 97 ASP A N 1
ATOM 792 C CA . ASP A 1 97 ? -2.554 1.644 -6.617 1.00 96.00 97 ASP A CA 1
ATOM 793 C C . ASP A 1 97 ? -1.631 1.150 -5.511 1.00 96.00 97 ASP A C 1
ATOM 795 O O . ASP A 1 97 ? -1.458 1.822 -4.492 1.00 96.00 97 ASP A O 1
ATOM 799 N N . PHE A 1 98 ? -1.040 -0.030 -5.706 1.00 94.69 98 PHE A N 1
ATOM 800 C CA . PHE A 1 98 ? -0.253 -0.687 -4.678 1.00 94.69 98 PHE A CA 1
ATOM 801 C C . PHE A 1 98 ? 0.837 -1.577 -5.281 1.00 94.69 98 PHE A C 1
ATOM 803 O O . PHE A 1 98 ? 0.601 -2.305 -6.238 1.00 94.69 98 PHE A O 1
ATOM 810 N N . ILE A 1 99 ? 2.041 -1.551 -4.715 1.00 96.44 99 ILE A N 1
ATOM 811 C CA . ILE A 1 99 ? 3.175 -2.370 -5.163 1.00 96.44 99 ILE A CA 1
ATOM 812 C C . ILE A 1 99 ? 3.775 -3.064 -3.950 1.00 96.44 99 ILE A C 1
ATOM 814 O O . ILE A 1 99 ? 4.116 -2.399 -2.974 1.00 96.44 99 ILE A O 1
ATOM 818 N N . LEU A 1 100 ? 3.943 -4.385 -4.011 1.00 95.81 100 LEU A N 1
ATOM 819 C CA . LEU A 1 100 ? 4.650 -5.153 -2.986 1.00 95.81 100 LEU A CA 1
ATOM 820 C C . LEU A 1 100 ? 6.007 -5.621 -3.487 1.00 95.81 100 LEU A C 1
ATOM 822 O O . LEU A 1 100 ? 6.111 -6.220 -4.553 1.00 95.81 100 LEU A O 1
ATOM 826 N N . LEU A 1 101 ? 7.032 -5.386 -2.673 1.00 95.44 101 LEU A N 1
ATOM 827 C CA . LEU A 1 101 ? 8.427 -5.702 -2.954 1.00 95.44 101 LEU A CA 1
ATOM 828 C C . LEU A 1 101 ? 8.932 -6.724 -1.928 1.00 95.44 101 LEU A C 1
ATOM 830 O O . LEU A 1 101 ? 9.291 -6.359 -0.806 1.00 95.44 101 LEU A O 1
ATOM 834 N N . ASN A 1 102 ? 8.971 -8.002 -2.309 1.00 91.00 102 ASN A N 1
ATOM 835 C CA . ASN A 1 102 ? 9.489 -9.099 -1.482 1.00 91.00 102 ASN A CA 1
ATOM 836 C C . ASN A 1 102 ? 10.213 -10.136 -2.350 1.00 91.00 102 ASN A C 1
ATOM 838 O O . ASN A 1 102 ? 9.617 -11.109 -2.806 1.00 91.00 102 ASN A O 1
ATOM 842 N N . GLY A 1 103 ? 11.482 -9.874 -2.666 1.00 84.62 103 GLY A N 1
ATOM 843 C CA . GLY A 1 103 ? 12.263 -10.671 -3.624 1.00 84.62 103 GLY A CA 1
ATOM 844 C C . GLY A 1 103 ? 11.883 -10.406 -5.086 1.00 84.62 103 GLY A C 1
ATOM 845 O O . GLY A 1 103 ? 12.748 -10.417 -5.949 1.00 84.62 103 GLY A O 1
ATOM 846 N N . LYS A 1 104 ? 10.619 -10.062 -5.343 1.00 92.75 104 LYS A N 1
ATOM 847 C CA . LYS A 1 104 ? 10.089 -9.550 -6.611 1.00 92.75 104 LYS A CA 1
ATOM 848 C C . LYS A 1 104 ? 9.133 -8.382 -6.377 1.00 92.75 104 LYS A C 1
ATOM 850 O O . LYS A 1 104 ? 8.634 -8.221 -5.259 1.00 92.75 104 LYS A O 1
ATOM 855 N N . GLY A 1 105 ? 8.884 -7.594 -7.421 1.00 96.12 105 GLY A N 1
ATOM 856 C CA . GLY A 1 105 ? 7.868 -6.544 -7.427 1.00 96.12 105 GLY A CA 1
ATOM 857 C C . GLY A 1 105 ? 6.560 -7.036 -8.031 1.00 96.12 105 GLY A C 1
ATOM 858 O O . GLY A 1 105 ? 6.553 -7.542 -9.147 1.00 96.12 105 GLY A O 1
ATOM 859 N N . VAL A 1 106 ? 5.464 -6.902 -7.285 1.00 97.94 106 VAL A N 1
ATOM 860 C CA . VAL A 1 106 ? 4.112 -7.221 -7.758 1.00 97.94 106 VAL A CA 1
ATOM 861 C C . VAL A 1 106 ? 3.258 -5.968 -7.674 1.00 97.94 106 VAL A C 1
ATOM 863 O O . VAL A 1 106 ? 3.078 -5.422 -6.582 1.00 97.94 106 VAL A O 1
ATOM 866 N N . VAL A 1 107 ? 2.734 -5.532 -8.815 1.00 98.50 107 VAL A N 1
ATOM 867 C CA . VAL A 1 107 ? 1.787 -4.419 -8.914 1.00 98.50 107 VAL A CA 1
ATOM 868 C C . VAL A 1 107 ? 0.376 -4.951 -8.703 1.00 98.50 107 VAL A C 1
ATOM 870 O O . VAL A 1 107 ? -0.004 -5.958 -9.291 1.00 98.50 107 VAL A O 1
ATOM 873 N N . TYR A 1 108 ? -0.401 -4.277 -7.867 1.00 97.69 108 TYR A N 1
ATOM 874 C CA . TYR A 1 108 ? -1.803 -4.560 -7.610 1.00 97.69 108 TYR A CA 1
ATOM 875 C C . TYR A 1 108 ? -2.635 -3.349 -8.028 1.00 97.69 108 TYR A C 1
ATOM 877 O O . TYR A 1 108 ? -2.488 -2.276 -7.448 1.00 97.69 108 TYR A O 1
ATOM 885 N N . GLU A 1 109 ? -3.513 -3.543 -9.006 1.00 97.81 109 GLU A N 1
ATOM 886 C CA . GLU A 1 109 ? -4.504 -2.562 -9.456 1.00 97.81 109 GLU A CA 1
ATOM 887 C C . GLU A 1 109 ? -5.854 -2.884 -8.815 1.00 97.81 109 GLU A C 1
ATOM 889 O O . GLU A 1 109 ? -6.338 -4.013 -8.916 1.00 97.81 109 GLU A O 1
ATOM 894 N N . ILE A 1 110 ? -6.484 -1.915 -8.161 1.00 96.00 110 ILE A N 1
ATOM 895 C CA . ILE A 1 110 ? -7.749 -2.094 -7.451 1.00 96.00 110 ILE A CA 1
ATOM 896 C C . ILE A 1 110 ? -8.895 -1.586 -8.326 1.00 96.00 110 ILE A C 1
ATOM 898 O O . ILE A 1 110 ? -8.905 -0.448 -8.778 1.00 96.00 110 ILE A O 1
ATOM 902 N N . LYS A 1 111 ? -9.917 -2.421 -8.522 1.00 94.31 111 LYS A N 1
ATOM 903 C CA . LYS A 1 111 ? -11.182 -2.041 -9.162 1.00 94.31 111 LYS A CA 1
ATOM 904 C C . LYS A 1 111 ? -12.334 -2.239 -8.190 1.00 94.31 111 LYS A C 1
ATOM 906 O O . LYS A 1 111 ? -12.817 -3.358 -7.976 1.00 94.31 111 LYS A O 1
ATOM 911 N N . THR A 1 112 ? -12.768 -1.132 -7.598 1.00 91.75 112 THR A N 1
ATOM 912 C CA . THR A 1 112 ? -13.920 -1.082 -6.699 1.00 91.75 112 THR A CA 1
ATOM 913 C C . THR A 1 112 ? -15.219 -1.358 -7.460 1.00 91.75 112 THR A C 1
ATOM 915 O O . THR A 1 112 ? -15.248 -1.490 -8.685 1.00 91.75 112 THR A O 1
ATOM 918 N N . GLU A 1 113 ? -16.329 -1.461 -6.733 1.00 87.38 113 GLU A N 1
ATOM 919 C CA . GLU A 1 113 ? -17.651 -1.702 -7.330 1.00 87.38 113 GLU A CA 1
ATOM 920 C C . GLU A 1 113 ? -18.138 -0.551 -8.220 1.00 87.38 113 GLU A C 1
ATOM 922 O O . GLU A 1 113 ? -19.035 -0.753 -9.033 1.00 87.38 113 GLU A O 1
ATOM 927 N N . LEU A 1 114 ? -17.571 0.646 -8.058 1.00 83.94 114 LEU A N 1
ATOM 928 C CA . LEU A 1 114 ? -17.975 1.850 -8.784 1.00 83.94 114 LEU A CA 1
ATOM 929 C C . LEU A 1 114 ? -17.070 2.149 -9.984 1.00 83.94 114 LEU A C 1
ATOM 931 O O . LEU A 1 114 ? -17.391 3.026 -10.787 1.00 83.94 114 LEU A O 1
ATOM 935 N N . ASP A 1 115 ? -15.949 1.437 -10.114 1.00 88.94 115 ASP A N 1
ATOM 936 C CA . ASP A 1 115 ? -14.969 1.706 -11.157 1.00 88.94 115 ASP A CA 1
ATOM 937 C C . ASP A 1 115 ? -15.397 1.165 -12.515 1.00 88.94 115 ASP A C 1
ATOM 939 O O . ASP A 1 115 ? -15.880 0.042 -12.660 1.00 88.94 115 ASP A O 1
ATOM 943 N N . LYS A 1 116 ? -15.121 1.954 -13.552 1.00 93.06 116 LYS A N 1
ATOM 944 C CA . LYS A 1 116 ? -15.145 1.467 -14.930 1.00 93.06 116 LYS A CA 1
ATOM 945 C C . LYS A 1 116 ? -13.863 0.696 -15.233 1.00 93.06 116 LYS A C 1
ATOM 947 O O . LYS A 1 116 ? -12.792 1.009 -14.712 1.00 93.06 116 LYS A O 1
ATOM 952 N N . LEU A 1 117 ? -13.964 -0.274 -16.137 1.00 95.75 117 LEU A N 1
ATOM 953 C CA . LEU A 1 117 ? -12.832 -1.107 -16.554 1.00 95.75 117 LEU A CA 1
ATOM 954 C C . LEU A 1 117 ? -12.153 -0.596 -17.833 1.00 95.75 117 LEU A C 1
ATOM 956 O O . LEU A 1 117 ? -11.169 -1.174 -18.273 1.00 95.75 117 LEU A O 1
ATOM 960 N N . ASP A 1 118 ? -12.645 0.480 -18.443 1.00 95.00 118 ASP A N 1
ATOM 961 C CA . ASP A 1 118 ? -12.229 0.919 -19.787 1.00 95.00 118 ASP A CA 1
ATOM 962 C C . ASP A 1 118 ? -10.739 1.283 -19.882 1.00 95.00 118 ASP A C 1
ATOM 964 O O . ASP A 1 118 ? -10.132 1.143 -20.935 1.00 95.00 118 ASP A O 1
ATOM 968 N N . ARG A 1 119 ? -10.131 1.711 -18.769 1.00 95.50 119 ARG A N 1
ATOM 969 C CA . ARG A 1 119 ? -8.709 2.089 -18.700 1.00 95.50 119 ARG A CA 1
ATOM 970 C C . ARG A 1 119 ? -7.772 0.934 -18.336 1.00 95.50 119 ARG A C 1
ATOM 972 O O . ARG A 1 119 ? -6.561 1.117 -18.375 1.00 95.50 119 ARG A O 1
ATOM 979 N N . LEU A 1 120 ? -8.319 -0.226 -17.973 1.00 97.44 120 LEU A N 1
ATOM 980 C CA . LEU A 1 120 ? -7.562 -1.293 -17.321 1.00 97.44 120 LEU A CA 1
ATOM 981 C C . LEU A 1 120 ? -6.460 -1.880 -18.216 1.00 97.44 120 LEU A C 1
ATOM 983 O O . LEU A 1 120 ? -5.367 -2.136 -17.726 1.00 97.44 120 LEU A O 1
ATOM 987 N N . ASP A 1 121 ? -6.711 -2.013 -19.519 1.00 97.50 121 ASP A N 1
ATOM 988 C CA . ASP A 1 121 ? -5.731 -2.550 -20.471 1.00 97.50 121 ASP A CA 1
ATOM 989 C C . ASP A 1 121 ? -4.488 -1.654 -20.583 1.00 97.50 121 ASP A C 1
ATOM 991 O O . ASP A 1 121 ? -3.361 -2.131 -20.467 1.00 97.50 121 ASP A O 1
ATOM 995 N N . ASN A 1 122 ? -4.689 -0.337 -20.704 1.00 97.69 122 ASN A N 1
ATOM 996 C CA . ASN A 1 122 ? -3.587 0.628 -20.748 1.00 97.69 122 ASN A CA 1
ATOM 997 C C . ASN A 1 122 ? -2.803 0.648 -19.433 1.00 97.69 122 ASN A C 1
ATOM 999 O O . ASN A 1 122 ? -1.579 0.682 -19.453 1.00 97.69 122 ASN A O 1
ATOM 1003 N N . GLN A 1 123 ? -3.501 0.574 -18.296 1.00 98.38 123 GLN A N 1
ATOM 1004 C CA . GLN A 1 123 ? -2.857 0.524 -16.985 1.00 98.38 123 GLN A CA 1
ATOM 1005 C C . GLN A 1 123 ? -1.964 -0.709 -16.840 1.00 98.38 123 GLN A C 1
ATOM 1007 O O . GLN A 1 123 ? -0.809 -0.586 -16.451 1.00 98.38 123 GLN A O 1
ATOM 1012 N N . ILE A 1 124 ? -2.471 -1.893 -17.189 1.00 98.38 124 ILE A N 1
ATOM 1013 C CA . ILE A 1 124 ? -1.702 -3.140 -17.107 1.00 98.38 124 ILE A CA 1
ATOM 1014 C C . ILE A 1 124 ? -0.472 -3.089 -18.018 1.00 98.38 124 ILE A C 1
ATOM 1016 O O . ILE A 1 124 ? 0.609 -3.485 -17.582 1.00 98.38 124 ILE A O 1
ATOM 1020 N N . ASN A 1 125 ? -0.620 -2.583 -19.246 1.00 98.06 125 ASN A N 1
ATOM 1021 C CA . ASN A 1 125 ? 0.499 -2.435 -20.176 1.00 98.06 125 ASN A CA 1
ATOM 1022 C C . ASN A 1 125 ? 1.566 -1.480 -19.626 1.00 98.06 125 ASN A C 1
ATOM 1024 O O . ASN A 1 125 ? 2.729 -1.871 -19.572 1.00 98.06 125 ASN A O 1
ATOM 1028 N N . ASP A 1 126 ? 1.168 -0.300 -19.132 1.00 98.50 126 ASP A N 1
ATOM 1029 C CA . ASP A 1 126 ? 2.080 0.653 -18.485 1.00 98.50 126 ASP A CA 1
ATOM 1030 C C . ASP A 1 126 ? 2.826 -0.014 -17.313 1.00 98.50 126 ASP A C 1
ATOM 1032 O O . ASP A 1 126 ? 4.035 0.140 -17.156 1.00 98.50 126 ASP A O 1
ATOM 1036 N N . TYR A 1 127 ? 2.134 -0.799 -16.480 1.00 98.62 127 TYR A N 1
ATOM 1037 C CA . TYR A 1 127 ? 2.756 -1.463 -15.330 1.00 98.62 127 TYR A CA 1
ATOM 1038 C C . TYR A 1 127 ? 3.786 -2.514 -15.737 1.00 98.62 127 TYR A C 1
ATOM 1040 O O . TYR A 1 127 ? 4.827 -2.626 -15.080 1.00 98.62 127 TYR A O 1
ATOM 1048 N N . TYR A 1 128 ? 3.524 -3.246 -16.823 1.00 98.62 128 TYR A N 1
ATOM 1049 C CA . TYR A 1 128 ? 4.459 -4.227 -17.363 1.00 98.62 128 TYR A CA 1
ATOM 1050 C C . TYR A 1 128 ? 5.722 -3.603 -17.980 1.00 98.62 128 TYR A C 1
ATOM 1052 O O . TYR A 1 128 ? 6.710 -4.314 -18.161 1.00 98.62 128 TYR A O 1
ATOM 1060 N N . GLU A 1 129 ? 5.751 -2.287 -18.227 1.00 98.50 129 GLU A N 1
ATOM 1061 C CA . GLU A 1 129 ? 6.979 -1.590 -18.635 1.00 98.50 129 GLU A CA 1
ATOM 1062 C C . GLU A 1 129 ? 8.032 -1.525 -17.519 1.00 98.50 129 GLU A C 1
ATOM 1064 O O . GLU A 1 129 ? 9.226 -1.388 -17.794 1.00 98.50 129 GLU A O 1
ATOM 1069 N N . VAL A 1 130 ? 7.613 -1.628 -16.254 1.00 98.44 130 VAL A N 1
ATOM 1070 C CA . VAL A 1 130 ? 8.503 -1.490 -15.088 1.00 98.44 130 VAL A CA 1
ATOM 1071 C C . VAL A 1 130 ? 8.560 -2.761 -14.243 1.00 98.44 130 VAL A C 1
ATOM 1073 O O . VAL A 1 130 ? 9.622 -3.086 -13.719 1.00 98.44 130 VAL A O 1
ATOM 1076 N N . PHE A 1 131 ? 7.450 -3.486 -14.098 1.00 98.50 131 PHE A N 1
ATOM 1077 C CA . PHE A 1 131 ? 7.353 -4.669 -13.243 1.00 98.50 131 PHE A CA 1
ATOM 1078 C C . PHE A 1 131 ? 6.905 -5.892 -14.031 1.00 98.50 131 PHE A C 1
ATOM 1080 O O . PHE A 1 131 ? 6.073 -5.804 -14.920 1.00 98.50 131 PHE A O 1
ATOM 1087 N N . ASN A 1 132 ? 7.371 -7.070 -13.636 1.00 97.31 132 ASN A N 1
ATOM 1088 C CA . ASN A 1 132 ? 7.073 -8.316 -14.340 1.00 97.31 132 ASN A CA 1
ATOM 1089 C C . ASN A 1 132 ? 5.907 -9.132 -13.754 1.00 97.31 132 ASN A C 1
ATOM 1091 O O . ASN A 1 132 ? 5.581 -10.201 -14.270 1.00 97.31 132 ASN A O 1
ATOM 1095 N N . TYR A 1 133 ? 5.246 -8.640 -12.701 1.00 98.62 133 TYR A N 1
ATOM 1096 C CA . TYR A 1 133 ? 4.032 -9.238 -12.139 1.00 98.62 133 TYR A CA 1
ATOM 1097 C C . TYR A 1 133 ? 2.973 -8.165 -11.883 1.00 98.62 133 TYR A C 1
ATOM 1099 O O . TYR A 1 133 ? 3.203 -7.220 -11.126 1.00 98.62 133 TYR A O 1
ATOM 1107 N N . VAL A 1 134 ? 1.783 -8.367 -12.447 1.00 98.69 134 VAL A N 1
ATOM 1108 C CA . VAL A 1 134 ? 0.619 -7.491 -12.271 1.00 98.69 134 VAL A CA 1
ATOM 1109 C C . VAL A 1 134 ? -0.568 -8.329 -11.809 1.00 98.69 134 VAL A C 1
ATOM 1111 O O . VAL A 1 134 ? -0.781 -9.444 -12.285 1.00 98.69 134 VAL A O 1
ATOM 1114 N N . VAL A 1 135 ? -1.330 -7.803 -10.857 1.00 98.50 135 VAL A N 1
ATOM 1115 C CA . VAL A 1 135 ? -2.520 -8.421 -10.281 1.00 98.50 135 VAL A CA 1
ATOM 1116 C C . VAL A 1 135 ? -3.658 -7.411 -10.298 1.00 98.50 135 VAL A C 1
ATOM 1118 O O . VAL A 1 135 ? -3.524 -6.308 -9.778 1.00 98.50 135 VAL A O 1
ATOM 1121 N N . VAL A 1 136 ? -4.808 -7.805 -10.828 1.00 98.19 136 VAL A N 1
ATOM 1122 C CA . VAL A 1 136 ? -6.052 -7.048 -10.699 1.00 98.19 136 VAL A CA 1
ATOM 1123 C C . VAL A 1 136 ? -6.811 -7.556 -9.483 1.00 98.19 136 VAL A C 1
ATOM 1125 O O . VAL A 1 136 ? -7.102 -8.746 -9.354 1.00 98.19 136 VAL A O 1
ATOM 1128 N N . ILE A 1 137 ? -7.151 -6.640 -8.586 1.00 96.44 137 ILE A N 1
ATOM 1129 C CA . ILE A 1 137 ? -8.007 -6.889 -7.436 1.00 96.44 137 ILE A CA 1
ATOM 1130 C C . ILE A 1 137 ? -9.385 -6.348 -7.760 1.00 96.44 137 ILE A C 1
ATOM 1132 O O . ILE A 1 137 ? -9.574 -5.150 -7.949 1.00 96.44 137 ILE A O 1
ATOM 1136 N N . THR A 1 138 ? -10.362 -7.238 -7.810 1.00 95.12 138 THR A N 1
ATOM 1137 C CA . THR A 1 138 ? -11.724 -6.902 -8.198 1.00 95.12 138 THR A CA 1
ATOM 1138 C C . THR A 1 138 ? -12.739 -7.417 -7.181 1.00 95.12 138 THR A C 1
ATOM 1140 O O . THR A 1 138 ? -12.389 -7.869 -6.089 1.00 95.12 138 THR A O 1
ATOM 1143 N N . ASN A 1 139 ? -14.014 -7.311 -7.522 1.00 92.56 139 ASN A N 1
ATOM 1144 C CA . ASN A 1 139 ? -15.147 -7.766 -6.730 1.00 92.56 139 ASN A CA 1
ATOM 1145 C C . ASN A 1 139 ? -16.006 -8.742 -7.544 1.00 92.56 139 ASN A C 1
ATOM 1147 O O . ASN A 1 139 ? -15.848 -8.855 -8.761 1.00 92.56 139 ASN A O 1
ATOM 1151 N N . ASP A 1 140 ? -16.943 -9.413 -6.877 1.00 91.06 140 ASP A N 1
ATOM 1152 C CA . ASP A 1 140 ? -17.796 -10.431 -7.499 1.00 91.06 140 ASP A CA 1
ATOM 1153 C C . ASP A 1 140 ? -18.572 -9.897 -8.728 1.00 91.06 140 ASP A C 1
ATOM 1155 O O . ASP A 1 140 ? -18.728 -10.614 -9.714 1.00 91.06 140 ASP A O 1
ATOM 1159 N N . LYS A 1 141 ? -18.987 -8.618 -8.735 1.00 90.25 141 LYS A N 1
ATOM 1160 C CA . LYS A 1 141 ? -19.740 -8.007 -9.854 1.00 90.25 141 LYS A CA 1
ATOM 1161 C C . LYS A 1 141 ? -18.882 -7.796 -11.104 1.00 90.25 141 LYS A C 1
ATOM 1163 O O . LYS A 1 141 ? -19.387 -7.848 -12.223 1.00 90.25 141 LYS A O 1
ATOM 1168 N N . HIS A 1 142 ? -17.595 -7.510 -10.925 1.00 94.44 142 HIS A N 1
ATOM 1169 C CA . HIS A 1 142 ? -16.661 -7.235 -12.020 1.00 94.44 142 HIS A CA 1
ATOM 1170 C C . HIS A 1 142 ? -15.880 -8.471 -12.474 1.00 94.44 142 HIS A C 1
ATOM 1172 O O . HIS A 1 142 ? -15.305 -8.441 -13.564 1.00 94.44 142 HIS A O 1
ATOM 1178 N N . LEU A 1 143 ? -15.917 -9.566 -11.708 1.00 95.81 143 LEU A N 1
ATOM 1179 C CA . LEU A 1 143 ? -15.148 -10.778 -11.979 1.00 95.81 143 LEU A CA 1
ATOM 1180 C C . LEU A 1 143 ? -15.314 -11.285 -13.416 1.00 95.81 143 LEU A C 1
ATOM 1182 O O . LEU A 1 143 ? -14.318 -11.446 -14.112 1.00 95.81 143 LEU A O 1
ATOM 1186 N N . ASN A 1 144 ? -16.548 -11.469 -13.894 1.00 96.38 144 ASN A N 1
ATOM 1187 C CA . ASN A 1 144 ? -16.789 -11.998 -15.243 1.00 96.38 144 ASN A CA 1
ATOM 1188 C C . ASN A 1 144 ? -16.188 -11.105 -16.338 1.00 96.38 144 ASN A C 1
ATOM 1190 O O . ASN A 1 144 ? -15.630 -11.612 -17.307 1.00 96.38 144 ASN A O 1
ATOM 1194 N N . LYS A 1 145 ? -16.247 -9.777 -16.170 1.00 96.69 145 LYS A N 1
ATOM 1195 C CA . LYS A 1 145 ? -15.677 -8.820 -17.131 1.00 96.69 145 LYS A CA 1
ATOM 1196 C C . LYS A 1 145 ? -14.148 -8.837 -17.115 1.00 96.69 145 LYS A C 1
ATOM 1198 O O . LYS A 1 145 ? -13.536 -8.739 -18.170 1.00 96.69 145 LYS A O 1
ATOM 1203 N N . VAL A 1 146 ? -13.538 -8.968 -15.936 1.00 97.62 146 VAL A N 1
ATOM 1204 C CA . VAL A 1 146 ? -12.077 -9.080 -15.789 1.00 97.62 146 VAL A CA 1
ATOM 1205 C C . VAL A 1 146 ? -11.586 -10.413 -16.363 1.00 97.62 146 VAL A C 1
ATOM 1207 O O . VAL A 1 146 ? -10.630 -10.429 -17.131 1.00 97.62 146 VAL A O 1
ATOM 1210 N N . MET A 1 147 ? -12.280 -11.518 -16.076 1.00 97.69 147 MET A N 1
ATOM 1211 C CA . MET A 1 147 ? -11.971 -12.833 -16.647 1.00 97.69 147 MET A CA 1
ATOM 1212 C C . MET A 1 147 ? -12.102 -12.833 -18.170 1.00 97.69 147 MET A C 1
ATOM 1214 O O . MET A 1 147 ? -11.225 -13.352 -18.846 1.00 97.69 147 MET A O 1
ATOM 1218 N N . ALA A 1 148 ? -13.138 -12.202 -18.729 1.00 97.12 148 ALA A N 1
ATOM 1219 C CA . ALA A 1 148 ? -13.300 -12.109 -20.180 1.00 97.12 148 ALA A CA 1
ATOM 1220 C C . ALA A 1 148 ? -12.111 -11.428 -20.887 1.00 97.12 148 ALA A C 1
ATOM 1222 O O . ALA A 1 148 ? -11.866 -11.714 -22.053 1.00 97.12 148 ALA A O 1
ATOM 1223 N N . ARG A 1 149 ? -11.375 -10.548 -20.193 1.00 96.94 149 ARG A N 1
ATOM 1224 C CA . ARG A 1 149 ? -10.199 -9.854 -20.741 1.00 96.94 149 ARG A CA 1
ATOM 1225 C C . ARG A 1 149 ? -8.879 -10.577 -20.483 1.00 96.94 149 ARG A C 1
ATOM 1227 O O . ARG A 1 149 ? -8.012 -10.561 -21.345 1.00 96.94 149 ARG A O 1
ATOM 1234 N N . TYR A 1 150 ? -8.714 -11.181 -19.305 1.00 97.69 150 TYR A N 1
ATOM 1235 C CA . TYR A 1 150 ? -7.396 -11.633 -18.836 1.00 97.69 150 TYR A CA 1
ATOM 1236 C C . TYR A 1 150 ? -7.309 -13.111 -18.476 1.00 97.69 150 TYR A C 1
ATOM 1238 O O . TYR A 1 150 ? -6.254 -13.547 -18.001 1.00 97.69 150 TYR A O 1
ATOM 1246 N N . LYS A 1 151 ? -8.371 -13.896 -18.674 1.00 96.94 151 LYS A N 1
ATOM 1247 C CA . LYS A 1 151 ? -8.305 -15.345 -18.474 1.00 96.94 151 LYS A CA 1
ATOM 1248 C C . LYS A 1 151 ? -7.148 -15.931 -19.292 1.00 96.94 151 LYS A C 1
ATOM 1250 O O . LYS A 1 151 ? -6.947 -15.558 -20.442 1.00 96.94 151 LYS A O 1
ATOM 1255 N N . ASP A 1 152 ? -6.375 -16.808 -18.660 1.00 94.69 152 ASP A N 1
ATOM 1256 C CA . ASP A 1 152 ? -5.224 -17.514 -19.243 1.00 94.69 152 ASP A CA 1
ATOM 1257 C C . ASP A 1 152 ? -4.040 -16.614 -19.667 1.00 94.69 152 ASP A C 1
ATOM 1259 O O . ASP A 1 152 ? -3.029 -17.108 -20.169 1.00 94.69 152 ASP A O 1
ATOM 1263 N N . THR A 1 153 ? -4.098 -15.309 -19.378 1.00 97.56 153 THR A N 1
ATOM 1264 C CA . THR A 1 153 ? -2.963 -14.383 -19.532 1.00 97.56 153 THR A CA 1
ATOM 1265 C C . THR A 1 153 ? -1.997 -14.456 -18.338 1.00 97.56 153 THR A C 1
ATOM 1267 O O . THR A 1 153 ? -2.165 -15.241 -17.401 1.00 97.56 153 THR A O 1
ATOM 1270 N N . THR A 1 154 ? -0.959 -13.616 -18.339 1.00 97.94 154 THR A N 1
ATOM 1271 C CA . THR A 1 154 ? -0.004 -13.498 -17.223 1.00 97.94 154 THR A CA 1
ATOM 1272 C C . THR A 1 154 ? -0.539 -12.704 -16.029 1.00 97.94 154 THR A C 1
ATOM 1274 O O . THR A 1 154 ? 0.061 -12.744 -14.952 1.00 97.94 154 THR A O 1
ATOM 1277 N N . VAL A 1 155 ? -1.652 -11.984 -16.192 1.00 98.56 155 VAL A N 1
ATOM 1278 C CA . VAL A 1 155 ? -2.226 -11.106 -15.165 1.00 98.56 155 VAL A CA 1
ATOM 1279 C C . VAL A 1 155 ? -2.850 -11.941 -14.047 1.00 98.56 155 VAL A C 1
ATOM 1281 O O . VAL A 1 155 ? -3.648 -12.839 -14.299 1.00 98.56 155 VAL A O 1
ATOM 1284 N N . GLY A 1 156 ? -2.512 -11.659 -12.791 1.00 98.56 156 GLY A N 1
ATOM 1285 C CA . GLY A 1 156 ? -3.179 -12.281 -11.646 1.00 98.56 156 GLY A CA 1
ATOM 1286 C C . GLY A 1 156 ? -4.551 -11.666 -11.385 1.00 98.56 156 GLY A C 1
ATOM 1287 O O . GLY A 1 156 ? -4.756 -10.479 -11.620 1.00 98.56 156 GLY A O 1
ATOM 1288 N N . ILE A 1 157 ? -5.489 -12.447 -10.855 1.00 98.50 157 ILE A N 1
ATOM 1289 C CA . ILE A 1 157 ? -6.843 -11.987 -10.533 1.00 98.50 157 ILE A CA 1
ATOM 1290 C C . ILE A 1 157 ? -7.180 -12.412 -9.108 1.00 98.50 157 ILE A C 1
ATOM 1292 O O . ILE A 1 157 ? -7.268 -13.605 -8.796 1.00 98.50 157 ILE A O 1
ATOM 1296 N N . LEU A 1 158 ? -7.390 -11.418 -8.246 1.00 97.19 158 LEU A N 1
ATOM 1297 C CA . LEU A 1 158 ? -7.890 -11.595 -6.888 1.00 97.19 158 LEU A CA 1
ATOM 1298 C C . LEU A 1 158 ? -9.286 -10.990 -6.760 1.00 97.19 158 LEU A C 1
ATOM 1300 O O . LEU A 1 158 ? -9.552 -9.903 -7.267 1.00 97.19 158 LEU A O 1
ATOM 1304 N N . VAL A 1 159 ? -10.160 -11.656 -6.012 1.00 96.06 159 VAL A N 1
ATOM 1305 C CA . VAL A 1 159 ? -11.502 -11.156 -5.697 1.00 96.06 159 VAL A CA 1
ATOM 1306 C C . VAL A 1 159 ? -11.595 -10.853 -4.212 1.00 96.06 159 VAL A C 1
ATOM 1308 O O . VAL A 1 159 ? -11.405 -11.741 -3.374 1.00 96.06 159 VAL A O 1
ATOM 1311 N N . LEU A 1 160 ? -11.917 -9.602 -3.877 1.00 93.88 160 LEU A N 1
ATOM 1312 C CA . LEU A 1 160 ? -12.343 -9.235 -2.534 1.00 93.88 160 LEU A CA 1
ATOM 1313 C C . LEU A 1 160 ? -13.826 -9.572 -2.367 1.00 93.88 160 LEU A C 1
ATOM 1315 O O . LEU A 1 160 ? -14.708 -8.797 -2.728 1.00 93.88 160 LEU A O 1
ATOM 1319 N N . THR A 1 161 ? -14.084 -10.735 -1.782 1.00 91.38 161 THR A N 1
ATOM 1320 C CA . THR A 1 161 ? -15.443 -11.259 -1.605 1.00 91.38 161 THR A CA 1
ATOM 1321 C C . THR A 1 161 ? -16.271 -10.427 -0.621 1.00 91.38 161 THR A C 1
ATOM 1323 O O . THR A 1 161 ? -15.750 -9.704 0.242 1.00 91.38 161 THR A O 1
ATOM 1326 N N . SER A 1 162 ? -17.592 -10.600 -0.654 1.00 86.62 162 SER A N 1
ATOM 1327 C CA . SER A 1 162 ? -18.522 -10.060 0.353 1.00 86.62 162 SER A CA 1
ATOM 1328 C C . SER A 1 162 ? -18.152 -10.432 1.802 1.00 86.62 162 SER A C 1
ATOM 1330 O O . SER A 1 162 ? -18.326 -9.616 2.707 1.00 86.62 162 SER A O 1
ATOM 1332 N N . ARG A 1 163 ? -17.516 -11.588 2.036 1.00 88.31 163 ARG A N 1
ATOM 1333 C CA . ARG A 1 163 ? -17.021 -12.020 3.361 1.00 88.31 163 ARG A CA 1
ATOM 1334 C C . ARG A 1 163 ? -15.727 -11.333 3.803 1.00 88.31 163 ARG A C 1
ATOM 1336 O O . ARG A 1 163 ? -15.182 -11.657 4.855 1.00 88.31 163 ARG A O 1
ATOM 1343 N N . ASN A 1 164 ? -15.241 -10.359 3.032 1.00 88.56 164 ASN A N 1
ATOM 1344 C CA . ASN A 1 164 ? -13.978 -9.673 3.266 1.00 88.56 164 ASN A CA 1
ATOM 1345 C C . ASN A 1 164 ? -12.801 -10.660 3.294 1.00 88.56 164 ASN A C 1
ATOM 1347 O O . ASN A 1 164 ? -11.950 -10.590 4.178 1.00 88.56 164 ASN A O 1
ATOM 1351 N N . THR A 1 165 ? -12.757 -11.601 2.350 1.00 90.38 165 THR A N 1
ATOM 1352 C CA . THR A 1 165 ? -11.609 -12.487 2.091 1.00 90.38 165 THR A CA 1
ATOM 1353 C C . THR A 1 165 ? -11.096 -12.267 0.675 1.00 90.38 165 THR A C 1
ATOM 1355 O O . THR A 1 165 ? -11.883 -11.959 -0.217 1.00 90.38 165 THR A O 1
ATOM 1358 N N . LEU A 1 166 ? -9.784 -12.427 0.482 1.00 92.69 166 LEU A N 1
ATOM 1359 C CA . LEU A 1 166 ? -9.154 -12.367 -0.836 1.00 92.69 166 LEU A CA 1
ATOM 1360 C C . LEU A 1 166 ? -9.059 -13.769 -1.424 1.00 92.69 166 LEU A C 1
ATOM 1362 O O . LEU A 1 166 ? -8.233 -14.562 -0.969 1.00 92.69 166 LEU A O 1
ATOM 1366 N N . SER A 1 167 ? -9.902 -14.048 -2.414 1.00 94.56 167 SER A N 1
ATOM 1367 C CA . SER A 1 167 ? -9.867 -15.291 -3.183 1.00 94.56 167 SER A CA 1
ATOM 1368 C C . SER A 1 167 ? -8.952 -15.121 -4.389 1.00 94.56 167 SER A C 1
ATOM 1370 O O . SER A 1 167 ? -9.103 -14.153 -5.130 1.00 94.56 167 SER A O 1
ATOM 1372 N N . GLU A 1 168 ? -8.011 -16.041 -4.588 1.00 96.19 168 GLU A N 1
ATOM 1373 C CA . GLU A 1 168 ? -7.195 -16.082 -5.804 1.00 96.19 168 GLU A CA 1
ATOM 1374 C C . GLU A 1 168 ? -7.932 -16.884 -6.873 1.00 96.19 168 GLU A C 1
ATOM 1376 O O . GLU A 1 168 ? -8.213 -18.061 -6.675 1.00 96.19 168 GLU A O 1
ATOM 1381 N N . VAL A 1 169 ? -8.297 -16.218 -7.970 1.00 97.62 169 VAL A N 1
ATOM 1382 C CA . VAL A 1 169 ? -8.983 -16.840 -9.114 1.00 97.62 169 VAL A CA 1
ATOM 1383 C C . VAL A 1 169 ? -7.974 -17.213 -10.195 1.00 97.62 169 VAL A C 1
ATOM 1385 O O . VAL A 1 169 ? -8.071 -18.281 -10.789 1.00 97.62 169 VAL A O 1
ATOM 1388 N N . GLN A 1 170 ? -6.980 -16.351 -10.421 1.00 98.00 170 GLN A N 1
ATOM 1389 C CA . GLN A 1 170 ? -5.878 -16.597 -11.346 1.00 98.00 170 GLN A CA 1
ATOM 1390 C C . GLN A 1 170 ? -4.571 -16.141 -10.703 1.00 98.00 170 GLN A C 1
ATOM 1392 O O . GLN A 1 170 ? -4.443 -14.991 -10.280 1.00 98.00 170 GLN A O 1
ATOM 1397 N N . LYS A 1 171 ? -3.588 -17.037 -10.624 1.00 97.56 171 LYS A N 1
ATOM 1398 C CA . LYS A 1 171 ? -2.264 -16.707 -10.092 1.00 97.56 171 LYS A CA 1
ATOM 1399 C C . LYS A 1 171 ? -1.482 -15.880 -11.122 1.00 97.56 171 LYS A C 1
ATOM 1401 O O . LYS A 1 171 ? -1.445 -16.283 -12.286 1.00 97.56 171 LYS A O 1
ATOM 1406 N N . PRO A 1 172 ? -0.830 -14.767 -10.732 1.00 97.75 172 PRO A N 1
ATOM 1407 C CA . PRO A 1 172 ? 0.001 -14.006 -11.659 1.00 97.75 172 PRO A CA 1
ATOM 1408 C C . PRO A 1 172 ? 1.210 -14.832 -12.107 1.00 97.75 172 PRO A C 1
ATOM 1410 O O . PRO A 1 172 ? 1.828 -15.540 -11.302 1.00 97.75 172 PRO A O 1
ATOM 1413 N N . LYS A 1 173 ? 1.576 -14.690 -13.379 1.00 98.19 173 LYS A N 1
ATOM 1414 C CA . LYS A 1 173 ? 2.781 -15.277 -13.974 1.00 98.19 173 LYS A CA 1
ATOM 1415 C C . LYS A 1 173 ? 3.760 -14.168 -14.340 1.00 98.19 173 LYS A C 1
ATOM 1417 O O . LYS A 1 173 ? 3.358 -13.025 -14.549 1.00 98.19 173 LYS A O 1
ATOM 1422 N N . GLU A 1 174 ? 5.037 -14.520 -14.390 1.00 97.81 174 GLU A N 1
ATOM 1423 C CA . GLU A 1 174 ? 6.073 -13.585 -14.809 1.00 97.81 174 GLU A CA 1
ATOM 1424 C C . GLU A 1 174 ? 5.878 -13.186 -16.268 1.00 97.81 174 GLU A C 1
ATOM 1426 O O . GLU A 1 174 ? 5.651 -14.045 -17.121 1.00 97.81 174 GLU A O 1
ATOM 1431 N N . ASN A 1 175 ? 5.999 -11.895 -16.547 1.00 97.56 175 ASN A N 1
ATOM 1432 C CA . ASN A 1 175 ? 6.016 -11.372 -17.898 1.00 97.56 175 ASN A CA 1
ATOM 1433 C C . ASN A 1 175 ? 7.108 -10.312 -18.039 1.00 97.56 175 ASN A C 1
ATOM 1435 O O . ASN A 1 175 ? 6.976 -9.208 -17.521 1.00 97.56 175 ASN A O 1
ATOM 1439 N N . ASN A 1 176 ? 8.163 -10.648 -18.777 1.00 97.00 176 ASN A N 1
ATOM 1440 C CA . ASN A 1 176 ? 9.274 -9.737 -19.049 1.00 97.00 176 ASN A CA 1
ATOM 1441 C C . ASN A 1 176 ? 9.176 -9.078 -20.441 1.00 97.00 176 ASN A C 1
ATOM 1443 O O . ASN A 1 176 ? 10.063 -8.317 -20.809 1.00 97.00 176 ASN A O 1
ATOM 1447 N N . SER A 1 177 ? 8.125 -9.370 -21.224 1.00 96.81 177 SER A N 1
ATOM 1448 C CA . SER A 1 177 ? 8.037 -8.983 -22.646 1.00 96.81 177 SER A CA 1
ATOM 1449 C C . SER A 1 177 ? 7.918 -7.479 -22.898 1.00 96.81 177 SER A C 1
ATOM 1451 O O . SER A 1 177 ? 8.307 -7.023 -23.968 1.00 96.81 177 SER A O 1
ATOM 1453 N N . LEU A 1 178 ? 7.401 -6.716 -21.931 1.00 97.69 178 LEU A N 1
ATOM 1454 C CA . LEU A 1 178 ? 7.192 -5.270 -22.061 1.00 97.69 178 LEU A CA 1
ATOM 1455 C C . LEU A 1 178 ? 8.190 -4.434 -21.254 1.00 97.69 178 LEU A C 1
ATOM 1457 O O . LEU A 1 178 ? 8.133 -3.210 -21.327 1.00 97.69 178 LEU A O 1
ATOM 1461 N N . LEU A 1 179 ? 9.109 -5.065 -20.513 1.00 98.12 179 LEU A N 1
ATOM 1462 C CA . LEU A 1 179 ? 10.077 -4.354 -19.680 1.00 98.12 179 LEU A CA 1
ATOM 1463 C C . LEU A 1 179 ? 10.857 -3.320 -20.500 1.00 98.12 179 LEU A C 1
ATOM 1465 O O . LEU A 1 179 ? 11.479 -3.640 -21.513 1.00 98.12 179 LEU A O 1
ATOM 1469 N N . ASN A 1 180 ? 10.853 -2.074 -20.029 1.00 98.19 180 ASN A N 1
ATOM 1470 C CA . ASN A 1 180 ? 11.392 -0.935 -20.752 1.00 98.19 180 ASN A CA 1
ATOM 1471 C C . ASN A 1 180 ? 12.394 -0.157 -19.890 1.00 98.19 180 ASN A C 1
ATOM 1473 O O . ASN A 1 180 ? 12.055 0.407 -18.847 1.00 98.19 180 ASN A O 1
ATOM 1477 N N . THR A 1 181 ? 13.639 -0.065 -20.361 1.00 98.25 181 THR A N 1
ATOM 1478 C CA . THR A 1 181 ? 14.727 0.599 -19.629 1.00 98.25 181 THR A CA 1
ATOM 1479 C C . THR A 1 181 ? 14.426 2.068 -19.322 1.00 98.25 181 THR A C 1
ATOM 1481 O O . THR A 1 181 ? 14.718 2.543 -18.224 1.00 98.25 181 THR A O 1
ATOM 1484 N N . LYS A 1 182 ? 13.793 2.797 -20.251 1.00 98.12 182 LYS A N 1
ATOM 1485 C CA . LYS A 1 182 ? 13.422 4.207 -20.057 1.00 98.12 182 LYS A CA 1
ATOM 1486 C C . LYS A 1 182 ? 12.308 4.361 -19.024 1.00 98.12 182 LYS A C 1
ATOM 1488 O O . LYS A 1 182 ? 12.376 5.269 -18.196 1.00 98.12 182 LYS A O 1
ATOM 1493 N N . ALA A 1 183 ? 11.316 3.472 -19.027 1.00 98.19 183 ALA A N 1
ATOM 1494 C CA . ALA A 1 183 ? 10.259 3.470 -18.018 1.00 98.19 183 ALA A CA 1
ATOM 1495 C C . ALA A 1 183 ? 10.831 3.223 -16.611 1.00 98.19 183 ALA A C 1
ATOM 1497 O O . ALA A 1 183 ? 10.543 3.985 -15.686 1.00 98.19 183 ALA A O 1
ATOM 1498 N N . MET A 1 184 ? 11.722 2.235 -16.460 1.00 98.50 184 MET A N 1
ATOM 1499 C CA . MET A 1 184 ? 12.413 1.959 -15.192 1.00 98.50 184 MET A CA 1
ATOM 1500 C C . MET A 1 184 ? 13.279 3.132 -14.730 1.00 98.50 184 MET A C 1
ATOM 1502 O O . MET A 1 184 ? 13.251 3.504 -13.555 1.00 98.50 184 MET A O 1
ATOM 1506 N N . TYR A 1 185 ? 14.016 3.753 -15.655 1.00 98.12 185 TYR A N 1
ATOM 1507 C CA . TYR A 1 185 ? 14.802 4.947 -15.367 1.00 98.12 185 TYR A CA 1
ATOM 1508 C C . TYR A 1 185 ? 13.911 6.067 -14.824 1.00 98.12 185 TYR A C 1
ATOM 1510 O O . TYR A 1 185 ? 14.172 6.603 -13.746 1.00 98.12 185 TYR A O 1
ATOM 1518 N N . ASN A 1 186 ? 12.807 6.369 -15.512 1.00 97.19 186 ASN A N 1
ATOM 1519 C CA . ASN A 1 186 ? 11.861 7.406 -15.104 1.00 97.19 186 ASN A CA 1
ATOM 1520 C C . ASN A 1 186 ? 11.196 7.105 -13.750 1.00 97.19 186 ASN A C 1
ATOM 1522 O O . ASN A 1 186 ? 10.942 8.033 -12.982 1.00 97.19 186 ASN A O 1
ATOM 1526 N N . PHE A 1 187 ? 10.967 5.829 -13.428 1.00 97.69 187 PHE A N 1
ATOM 1527 C CA . PHE A 1 187 ? 10.379 5.393 -12.160 1.00 97.69 187 PHE A CA 1
ATOM 1528 C C . PHE A 1 187 ? 11.313 5.570 -10.946 1.00 97.69 187 PHE A C 1
ATOM 1530 O O . PHE A 1 187 ? 10.876 5.868 -9.822 1.00 97.69 187 PHE A O 1
ATOM 1537 N N . LEU A 1 188 ? 12.615 5.369 -11.155 1.00 97.69 188 LEU A N 1
ATOM 1538 C CA . LEU A 1 188 ? 13.638 5.555 -10.131 1.00 97.69 188 LEU A CA 1
ATOM 1539 C C . LEU A 1 188 ? 13.905 7.042 -9.874 1.00 97.69 188 LEU A C 1
ATOM 1541 O O . LEU A 1 188 ? 13.868 7.878 -10.775 1.00 97.69 188 LEU A O 1
ATOM 1545 N N . ARG A 1 189 ? 14.230 7.379 -8.625 1.00 95.94 189 ARG A N 1
ATOM 1546 C CA . ARG A 1 189 ? 14.720 8.711 -8.244 1.00 95.94 189 ARG A CA 1
ATOM 1547 C C . ARG A 1 189 ? 16.177 8.863 -8.675 1.00 95.94 189 ARG A C 1
ATOM 1549 O O . ARG A 1 189 ? 16.911 7.881 -8.700 1.00 95.94 189 ARG A O 1
ATOM 1556 N N . LYS A 1 190 ? 16.624 10.102 -8.900 1.00 94.25 190 LYS A N 1
ATOM 1557 C CA . LYS A 1 190 ? 18.014 10.459 -9.251 1.00 94.25 190 LYS A CA 1
ATOM 1558 C C . LYS A 1 190 ? 19.068 9.647 -8.486 1.00 94.25 190 LYS A C 1
ATOM 1560 O O . LYS A 1 190 ? 19.871 8.941 -9.084 1.00 94.25 190 LYS A O 1
ATOM 1565 N N . GLU A 1 191 ? 19.007 9.671 -7.158 1.00 95.25 191 GLU A N 1
ATOM 1566 C CA . GLU A 1 191 ? 19.980 8.967 -6.314 1.00 95.25 191 GLU A CA 1
ATOM 1567 C C . GLU A 1 191 ? 19.851 7.436 -6.368 1.00 95.25 191 GLU A C 1
ATOM 1569 O O . GLU A 1 191 ? 20.826 6.726 -6.150 1.00 95.25 191 GLU A O 1
ATOM 1574 N N . GLU A 1 192 ? 18.667 6.903 -6.677 1.00 97.56 192 GLU A N 1
ATOM 1575 C CA . GLU A 1 192 ? 18.488 5.463 -6.902 1.00 97.56 192 GLU A CA 1
ATOM 1576 C C . GLU A 1 192 ? 19.107 5.043 -8.240 1.00 97.56 192 GLU A C 1
ATOM 1578 O O . GLU A 1 192 ? 19.798 4.030 -8.283 1.00 97.56 192 GLU A O 1
ATOM 1583 N N . ARG A 1 193 ? 18.952 5.847 -9.303 1.00 97.38 193 ARG A N 1
ATOM 1584 C CA . ARG A 1 193 ? 19.572 5.597 -10.620 1.00 97.38 193 ARG A CA 1
ATOM 1585 C C . ARG A 1 193 ? 21.091 5.496 -10.507 1.00 97.38 193 ARG A C 1
ATOM 1587 O O . ARG A 1 193 ? 21.674 4.520 -10.967 1.00 97.38 193 ARG A O 1
ATOM 1594 N N . LYS A 1 194 ? 21.719 6.450 -9.812 1.00 96.44 194 LYS A N 1
ATOM 1595 C CA . LYS A 1 194 ? 23.168 6.437 -9.543 1.00 96.44 194 LYS A CA 1
ATOM 1596 C C . LYS A 1 194 ? 23.610 5.173 -8.810 1.00 96.44 194 LYS A C 1
ATOM 1598 O O . LYS A 1 194 ? 24.618 4.575 -9.166 1.00 96.44 194 LYS A O 1
ATOM 1603 N N . ARG A 1 195 ? 22.848 4.739 -7.800 1.00 97.50 195 ARG A N 1
ATOM 1604 C CA . ARG A 1 195 ? 23.157 3.506 -7.060 1.00 97.50 195 ARG A CA 1
ATOM 1605 C C . ARG A 1 195 ? 22.974 2.250 -7.906 1.00 97.50 195 ARG A C 1
ATOM 1607 O O . ARG A 1 195 ? 23.752 1.321 -7.731 1.00 97.50 195 ARG A O 1
ATOM 1614 N N . VAL A 1 196 ? 22.002 2.218 -8.819 1.00 97.81 196 VAL A N 1
ATOM 1615 C CA . VAL A 1 196 ? 21.846 1.116 -9.785 1.00 97.81 196 VAL A CA 1
ATOM 1616 C C . VAL A 1 196 ? 23.043 1.044 -10.738 1.00 97.81 196 VAL A C 1
ATOM 1618 O O . VAL A 1 196 ? 23.578 -0.045 -10.932 1.00 97.81 196 VAL A O 1
ATOM 1621 N N . ILE A 1 197 ? 23.507 2.181 -11.269 1.00 97.00 197 ILE A N 1
ATOM 1622 C CA . ILE A 1 197 ? 24.717 2.261 -12.111 1.00 97.00 197 ILE A CA 1
ATOM 1623 C C . ILE A 1 197 ? 25.936 1.736 -11.336 1.00 97.00 197 ILE A C 1
ATOM 1625 O O . ILE A 1 197 ? 26.593 0.792 -11.773 1.00 97.00 197 ILE A O 1
ATOM 1629 N N . ALA A 1 198 ? 26.165 2.248 -10.123 1.00 95.56 198 ALA A N 1
ATOM 1630 C CA . ALA A 1 198 ? 27.289 1.832 -9.283 1.00 95.56 198 ALA A CA 1
ATOM 1631 C C . ALA A 1 198 ? 27.245 0.336 -8.900 1.00 95.56 198 ALA A C 1
ATOM 1633 O O . ALA A 1 198 ? 28.280 -0.325 -8.863 1.00 95.56 198 ALA A O 1
ATOM 1634 N N . GLN A 1 199 ? 26.056 -0.236 -8.656 1.00 95.12 199 GLN A N 1
ATOM 1635 C CA . GLN A 1 199 ? 25.880 -1.676 -8.389 1.00 95.12 199 GLN A CA 1
ATOM 1636 C C . GLN A 1 199 ? 26.257 -2.573 -9.571 1.00 95.12 199 GLN A C 1
ATOM 1638 O O . GLN A 1 199 ? 26.473 -3.766 -9.374 1.00 95.12 199 GLN A O 1
ATOM 1643 N N . ASN A 1 200 ? 26.325 -2.015 -10.779 1.00 94.69 200 ASN A N 1
ATOM 1644 C CA . ASN A 1 200 ? 26.754 -2.719 -11.982 1.00 94.69 200 ASN A CA 1
ATOM 1645 C C . ASN A 1 200 ? 28.233 -2.474 -12.315 1.00 94.69 200 ASN A C 1
ATOM 1647 O O . ASN A 1 200 ? 28.666 -2.842 -13.402 1.00 94.69 200 ASN A O 1
ATOM 1651 N N . HIS A 1 201 ? 29.009 -1.909 -11.379 1.00 93.75 201 HIS A N 1
ATOM 1652 C CA . HIS A 1 201 ? 30.432 -1.585 -11.549 1.00 93.75 201 HIS A CA 1
ATOM 1653 C C . HIS A 1 201 ? 30.701 -0.630 -12.718 1.00 93.75 201 HIS A C 1
ATOM 1655 O O . HIS A 1 201 ? 31.741 -0.704 -13.365 1.00 93.75 201 HIS A O 1
ATOM 1661 N N . MET A 1 202 ? 29.742 0.252 -12.988 1.00 93.75 202 MET A N 1
ATOM 1662 C CA . MET A 1 202 ? 29.854 1.295 -13.997 1.00 93.75 202 MET A CA 1
ATOM 1663 C C . MET A 1 202 ? 30.095 2.636 -13.310 1.00 93.75 202 MET A C 1
ATOM 1665 O O . MET A 1 202 ? 29.528 2.905 -12.244 1.00 93.75 202 MET A O 1
ATOM 1669 N N . ASP A 1 203 ? 30.908 3.483 -13.932 1.00 92.06 203 ASP A N 1
ATOM 1670 C CA . ASP A 1 203 ? 31.164 4.824 -13.425 1.00 92.06 203 ASP A CA 1
ATOM 1671 C C . ASP A 1 203 ? 29.915 5.696 -13.553 1.00 92.06 203 ASP A C 1
ATOM 1673 O O . ASP A 1 203 ? 29.218 5.690 -14.570 1.00 92.06 203 ASP A O 1
ATOM 1677 N N . VAL A 1 204 ? 29.628 6.467 -12.504 1.00 92.56 204 VAL A N 1
ATOM 1678 C CA . VAL A 1 204 ? 28.592 7.498 -12.562 1.00 92.56 204 VAL A CA 1
ATOM 1679 C C . VAL A 1 204 ? 29.224 8.734 -13.206 1.00 92.56 204 VAL A C 1
ATOM 1681 O O . VAL A 1 204 ? 30.099 9.344 -12.586 1.00 92.56 204 VAL A O 1
ATOM 1684 N N . PRO A 1 205 ? 28.815 9.114 -14.427 1.00 91.44 205 PRO A N 1
ATOM 1685 C CA . PRO A 1 205 ? 29.432 10.219 -15.148 1.00 91.44 205 PRO A CA 1
ATOM 1686 C C . PRO A 1 205 ? 29.218 11.552 -14.425 1.00 91.44 205 PRO A C 1
ATOM 1688 O O . PRO A 1 205 ? 28.245 11.736 -13.686 1.00 91.44 205 PRO A O 1
ATOM 1691 N N . THR A 1 206 ? 30.116 12.505 -14.669 1.00 90.62 206 THR A N 1
ATOM 1692 C CA . THR A 1 206 ? 29.910 13.905 -14.291 1.00 90.62 206 THR A CA 1
ATOM 1693 C C . THR A 1 206 ? 28.957 14.569 -15.283 1.00 90.62 206 THR A C 1
ATOM 1695 O O . THR A 1 206 ? 28.944 14.255 -16.472 1.00 90.62 206 THR A O 1
ATOM 1698 N N . TYR A 1 207 ? 28.121 15.480 -14.797 1.00 92.19 207 TYR A N 1
ATOM 1699 C CA . TYR A 1 207 ? 27.119 16.169 -15.608 1.00 92.19 207 TYR A CA 1
ATOM 1700 C C . TYR A 1 207 ? 26.791 17.531 -14.987 1.00 92.19 207 TYR A C 1
ATOM 1702 O O . TYR A 1 207 ? 27.109 17.785 -13.823 1.00 92.19 207 TYR A O 1
ATOM 1710 N N . ASN A 1 208 ? 26.142 18.398 -15.763 1.00 92.81 208 ASN A N 1
ATOM 1711 C CA . ASN A 1 208 ? 25.524 19.625 -15.260 1.00 92.81 208 ASN A CA 1
ATOM 1712 C C . ASN A 1 208 ? 23.996 19.457 -15.207 1.00 92.81 208 ASN A C 1
ATOM 1714 O O . ASN A 1 208 ? 23.458 18.463 -15.697 1.00 92.81 208 ASN A O 1
ATOM 1718 N N . ASP A 1 209 ? 23.292 20.430 -14.633 1.00 87.94 209 ASP A N 1
ATOM 1719 C CA . ASP A 1 209 ? 21.840 20.340 -14.437 1.00 87.94 209 ASP A CA 1
ATOM 1720 C C . ASP A 1 209 ? 21.046 20.182 -15.749 1.00 87.94 209 ASP A C 1
ATOM 1722 O O . ASP A 1 209 ? 19.977 19.574 -15.747 1.00 87.94 209 ASP A O 1
ATOM 1726 N N . PHE A 1 210 ? 21.568 20.676 -16.878 1.00 92.44 210 PHE A N 1
ATOM 1727 C CA . PHE A 1 210 ? 20.909 20.595 -18.186 1.00 92.44 210 PHE A CA 1
ATOM 1728 C C . PHE A 1 210 ? 21.160 19.269 -18.910 1.00 92.44 210 PHE A C 1
ATOM 1730 O O . PHE A 1 210 ? 20.335 18.863 -19.723 1.00 92.44 210 PHE A O 1
ATOM 1737 N N . THR A 1 211 ? 22.277 18.591 -18.630 1.00 93.06 211 THR A N 1
ATOM 1738 C CA . THR A 1 211 ? 22.671 17.341 -19.306 1.00 93.06 211 THR A CA 1
ATOM 1739 C C . THR A 1 211 ? 22.448 16.091 -18.463 1.00 93.06 211 THR A C 1
ATOM 1741 O O . THR A 1 211 ? 22.618 14.980 -18.964 1.00 93.06 211 THR A O 1
ATOM 1744 N N . GLU A 1 212 ? 22.051 16.247 -17.195 1.00 92.25 212 GLU A N 1
ATOM 1745 C CA . GLU A 1 212 ? 21.897 15.148 -16.238 1.00 92.25 212 GLU A CA 1
ATOM 1746 C C . GLU A 1 212 ? 21.107 13.964 -16.800 1.00 92.25 212 GLU A C 1
ATOM 1748 O O . GLU A 1 212 ? 21.538 12.819 -16.655 1.00 92.25 212 GLU A O 1
ATOM 1753 N N . TYR A 1 213 ? 19.936 14.227 -17.392 1.00 94.44 213 TYR A N 1
ATOM 1754 C CA . TYR A 1 213 ? 19.032 13.163 -17.820 1.00 94.44 213 TYR A CA 1
ATOM 1755 C C . TYR A 1 213 ? 19.695 12.268 -18.863 1.00 94.44 213 TYR A C 1
ATOM 1757 O O . TYR A 1 213 ? 19.746 11.056 -18.653 1.00 94.44 213 TYR A O 1
ATOM 1765 N N . ASP A 1 214 ? 20.200 12.873 -19.938 1.00 94.62 214 ASP A N 1
ATOM 1766 C CA . ASP A 1 214 ? 20.749 12.165 -21.093 1.00 94.62 214 ASP A CA 1
ATOM 1767 C C . ASP A 1 214 ? 22.034 11.427 -20.716 1.00 94.62 214 ASP A C 1
ATOM 1769 O O . ASP A 1 214 ? 22.146 10.227 -20.949 1.00 94.62 214 ASP A O 1
ATOM 1773 N N . VAL A 1 215 ? 22.947 12.104 -20.010 1.00 95.50 215 VAL A N 1
ATOM 1774 C CA . VAL A 1 215 ? 24.245 11.541 -19.612 1.00 95.50 215 VAL A CA 1
ATOM 1775 C C . VAL A 1 215 ? 24.080 10.336 -18.681 1.00 95.50 215 VAL A C 1
ATOM 1777 O O . VAL A 1 215 ? 24.731 9.307 -18.864 1.00 95.50 215 VAL A O 1
ATOM 1780 N N . LEU A 1 216 ? 23.193 10.421 -17.684 1.00 96.00 216 LEU A N 1
ATOM 1781 C CA . LEU A 1 216 ? 22.927 9.283 -16.802 1.00 96.00 216 LEU A CA 1
ATOM 1782 C C . LEU A 1 216 ? 22.149 8.173 -17.515 1.00 96.00 216 LEU A C 1
ATOM 1784 O O . LEU A 1 216 ? 22.396 6.998 -17.240 1.00 96.00 216 LEU A O 1
ATOM 1788 N N . PHE A 1 217 ? 21.211 8.515 -18.402 1.00 97.50 217 PHE A N 1
ATOM 1789 C CA . PHE A 1 217 ? 20.430 7.521 -19.134 1.00 97.50 217 PHE A CA 1
ATOM 1790 C C . PHE A 1 217 ? 21.290 6.733 -20.129 1.00 97.50 217 PHE A C 1
ATOM 1792 O O . PHE A 1 217 ? 21.100 5.523 -20.255 1.00 97.50 217 PHE A O 1
ATOM 1799 N N . ASP A 1 218 ? 22.267 7.378 -20.769 1.00 96.31 218 ASP A N 1
ATOM 1800 C CA . ASP A 1 218 ? 23.203 6.733 -21.691 1.00 96.31 218 ASP A CA 1
ATOM 1801 C C . ASP A 1 218 ? 24.038 5.645 -21.025 1.00 96.31 218 ASP A C 1
ATOM 1803 O O . ASP A 1 218 ? 24.271 4.609 -21.634 1.00 96.31 218 ASP A O 1
ATOM 1807 N N . VAL A 1 219 ? 24.431 5.827 -19.765 1.00 96.44 219 VAL A N 1
ATOM 1808 C CA . VAL A 1 219 ? 25.105 4.770 -18.995 1.00 96.44 219 VAL A CA 1
ATOM 1809 C C . VAL A 1 219 ? 24.094 3.736 -18.500 1.00 96.44 219 VAL A C 1
ATOM 1811 O O . VAL A 1 219 ? 24.332 2.532 -18.551 1.00 96.44 219 VAL A O 1
ATOM 1814 N N . PHE A 1 220 ? 22.929 4.187 -18.038 1.00 97.50 220 PHE A N 1
ATOM 1815 C CA . PHE A 1 220 ? 21.900 3.313 -17.479 1.00 97.50 220 PHE A CA 1
ATOM 1816 C C . PHE A 1 220 ? 21.343 2.305 -18.495 1.00 97.50 220 PHE A C 1
ATOM 1818 O O . PHE A 1 220 ? 21.019 1.178 -18.118 1.00 97.50 220 PHE A O 1
ATOM 1825 N N . LYS A 1 221 ? 21.224 2.690 -19.774 1.00 97.31 221 LYS A N 1
ATOM 1826 C CA . LYS A 1 221 ? 20.666 1.833 -20.835 1.00 97.31 221 LYS A CA 1
ATOM 1827 C C . LYS A 1 221 ? 21.569 0.660 -21.230 1.00 97.31 221 LYS A C 1
ATOM 1829 O O . LYS A 1 221 ? 21.055 -0.320 -21.757 1.00 97.31 221 LYS A O 1
ATOM 1834 N N . GLU A 1 222 ? 22.864 0.736 -20.922 1.00 97.69 222 GLU A N 1
ATOM 1835 C CA . GLU A 1 222 ? 23.837 -0.334 -21.186 1.00 97.69 222 GLU A CA 1
ATOM 1836 C C . GLU A 1 222 ? 23.770 -1.466 -20.143 1.00 97.69 222 GLU A C 1
ATOM 1838 O O . GLU A 1 222 ? 24.348 -2.537 -20.331 1.00 97.69 222 GLU A O 1
ATOM 1843 N N . ILE A 1 223 ? 23.050 -1.267 -19.031 1.00 97.94 223 ILE A N 1
ATOM 1844 C CA . ILE A 1 223 ? 22.891 -2.294 -17.998 1.00 97.94 223 ILE A CA 1
ATOM 1845 C C . ILE A 1 223 ? 22.007 -3.431 -18.543 1.00 97.94 223 ILE A C 1
ATOM 1847 O O . ILE A 1 223 ? 20.859 -3.181 -18.923 1.00 97.94 223 ILE A O 1
ATOM 1851 N N . PRO A 1 224 ? 22.461 -4.703 -18.509 1.00 97.44 224 PRO A N 1
ATOM 1852 C CA . PRO A 1 224 ? 21.648 -5.830 -18.955 1.00 97.44 224 PRO A CA 1
ATOM 1853 C C . PRO A 1 224 ? 20.302 -5.887 -18.228 1.00 97.44 224 PRO A C 1
ATOM 1855 O O . PRO A 1 224 ? 20.262 -5.856 -16.996 1.00 97.44 224 PRO A O 1
ATOM 1858 N N . MET A 1 225 ? 19.209 -6.043 -18.981 1.00 96.81 225 MET A N 1
ATOM 1859 C CA . MET A 1 225 ? 17.828 -5.928 -18.484 1.00 96.81 225 MET A CA 1
ATOM 1860 C C . MET A 1 225 ? 17.562 -6.716 -17.190 1.00 96.81 225 MET A C 1
ATOM 1862 O O . MET A 1 225 ? 16.988 -6.191 -16.238 1.00 96.81 225 MET A O 1
ATOM 1866 N N . THR A 1 226 ? 18.028 -7.965 -17.108 1.00 95.69 226 THR A N 1
ATOM 1867 C CA . THR A 1 226 ? 17.866 -8.802 -15.909 1.00 95.69 226 THR A CA 1
ATOM 1868 C C . THR A 1 226 ? 18.568 -8.214 -14.682 1.00 95.69 226 THR A C 1
ATOM 1870 O O . THR A 1 226 ? 17.995 -8.205 -13.591 1.00 95.69 226 THR A O 1
ATOM 1873 N N . LYS A 1 227 ? 19.799 -7.704 -14.839 1.00 97.19 227 LYS A N 1
ATOM 1874 C CA . LYS A 1 227 ? 20.538 -7.049 -13.748 1.00 97.19 227 LYS A CA 1
ATOM 1875 C C . LYS A 1 227 ? 19.849 -5.749 -13.354 1.00 97.19 227 LYS A C 1
ATOM 1877 O O . LYS A 1 227 ? 19.545 -5.563 -12.178 1.00 97.19 227 LYS A O 1
ATOM 1882 N N . LEU A 1 228 ? 19.513 -4.923 -14.345 1.00 97.56 228 LEU A N 1
ATOM 1883 C CA . LEU A 1 228 ? 18.802 -3.663 -14.161 1.00 97.56 228 LEU A CA 1
ATOM 1884 C C . LEU A 1 228 ? 17.525 -3.854 -13.333 1.00 97.56 228 LEU A C 1
ATOM 1886 O O . LEU A 1 228 ? 17.356 -3.202 -12.301 1.00 97.56 228 LEU A O 1
ATOM 1890 N N . HIS A 1 229 ? 16.657 -4.782 -13.739 1.00 97.31 229 HIS A N 1
ATOM 1891 C CA . HIS A 1 229 ? 15.405 -5.040 -13.036 1.00 97.31 229 HIS A CA 1
ATOM 1892 C C . HIS A 1 229 ? 15.655 -5.502 -11.591 1.00 97.31 229 HIS A C 1
ATOM 1894 O O . HIS A 1 229 ? 15.066 -4.961 -10.654 1.00 97.31 229 HIS A O 1
ATOM 1900 N N . ASN A 1 230 ? 16.593 -6.428 -11.368 1.00 96.44 230 ASN A N 1
ATOM 1901 C CA . ASN A 1 230 ? 16.934 -6.897 -10.021 1.00 96.44 230 ASN A CA 1
ATOM 1902 C C . ASN A 1 230 ? 17.491 -5.776 -9.122 1.00 96.44 230 ASN A C 1
ATOM 1904 O O . ASN A 1 230 ? 17.070 -5.639 -7.967 1.00 96.44 230 ASN A O 1
ATOM 1908 N N . ASN A 1 231 ? 18.400 -4.945 -9.642 1.00 97.00 231 ASN A N 1
ATOM 1909 C CA . ASN A 1 231 ? 18.958 -3.807 -8.912 1.00 97.00 231 ASN A CA 1
ATOM 1910 C C . ASN A 1 231 ? 17.888 -2.748 -8.609 1.00 97.00 231 ASN A C 1
ATOM 1912 O O . ASN A 1 231 ? 17.828 -2.248 -7.485 1.00 97.00 231 ASN A O 1
ATOM 1916 N N . MET A 1 232 ? 16.986 -2.467 -9.555 1.00 97.12 232 MET A N 1
ATOM 1917 C CA . MET A 1 232 ? 15.837 -1.584 -9.338 1.00 97.12 232 MET A CA 1
ATOM 1918 C C . MET A 1 232 ? 14.954 -2.088 -8.190 1.00 97.12 232 MET A C 1
ATOM 1920 O O . MET A 1 232 ? 14.657 -1.322 -7.274 1.00 97.12 232 MET A O 1
ATOM 1924 N N . ILE A 1 233 ? 14.551 -3.365 -8.190 1.00 96.88 233 ILE A N 1
ATOM 1925 C CA . ILE A 1 233 ? 13.719 -3.928 -7.112 1.00 96.88 233 ILE A CA 1
ATOM 1926 C C . ILE A 1 233 ? 14.431 -3.815 -5.755 1.00 96.88 233 ILE A C 1
ATOM 1928 O O . ILE A 1 233 ? 13.801 -3.451 -4.755 1.00 96.88 233 ILE A O 1
ATOM 1932 N N . SER A 1 234 ? 15.743 -4.069 -5.718 1.00 95.06 234 SER A N 1
ATOM 1933 C CA . SER A 1 234 ? 16.569 -3.906 -4.516 1.00 95.06 234 SER A CA 1
ATOM 1934 C C . SER A 1 234 ? 16.574 -2.460 -4.002 1.00 95.06 234 SER A C 1
ATOM 1936 O O . SER A 1 234 ? 16.386 -2.229 -2.805 1.00 95.06 234 SER A O 1
ATOM 1938 N N . GLU A 1 235 ? 16.715 -1.472 -4.891 1.00 95.75 235 GLU A N 1
ATOM 1939 C CA . GLU A 1 235 ? 16.660 -0.052 -4.530 1.00 95.75 235 GLU A CA 1
ATOM 1940 C C . GLU A 1 235 ? 15.279 0.375 -4.037 1.00 95.75 235 GLU A C 1
ATOM 1942 O O . GLU A 1 235 ? 15.160 0.995 -2.978 1.00 95.75 235 GLU A O 1
ATOM 1947 N N . LEU A 1 236 ? 14.216 -0.004 -4.745 1.00 95.56 236 LEU A N 1
ATOM 1948 C CA . LEU A 1 236 ? 12.847 0.339 -4.365 1.00 95.56 236 LEU A CA 1
ATOM 1949 C C . LEU A 1 236 ? 12.474 -0.232 -2.995 1.00 95.56 236 LEU A C 1
ATOM 1951 O O . LEU A 1 236 ? 11.766 0.419 -2.223 1.00 95.56 236 LEU A O 1
ATOM 1955 N N . LYS A 1 237 ? 12.991 -1.417 -2.645 1.00 93.12 237 LYS A N 1
ATOM 1956 C CA . LYS A 1 237 ? 12.756 -2.044 -1.339 1.00 93.12 237 LYS A CA 1
ATOM 1957 C C . LYS A 1 237 ? 13.243 -1.167 -0.180 1.00 93.12 237 LYS A C 1
ATOM 1959 O O . LYS A 1 237 ? 12.642 -1.201 0.895 1.00 93.12 237 LYS A O 1
ATOM 1964 N N . LYS A 1 238 ? 14.266 -0.335 -0.401 1.00 91.50 238 LYS A N 1
ATOM 1965 C CA . LYS A 1 238 ? 14.825 0.594 0.598 1.00 91.50 238 LYS A CA 1
ATOM 1966 C C . LYS A 1 238 ? 13.908 1.784 0.899 1.00 91.50 238 LYS A C 1
ATOM 1968 O O . LYS A 1 238 ? 14.124 2.455 1.900 1.00 91.50 23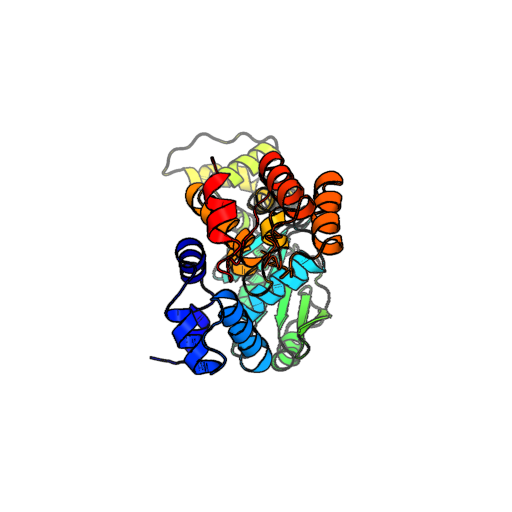8 LYS A O 1
ATOM 1973 N N . ARG A 1 239 ? 12.867 2.034 0.091 1.00 89.50 239 ARG A N 1
ATOM 1974 C CA . ARG A 1 239 ? 11.880 3.105 0.338 1.00 89.50 239 ARG A CA 1
ATOM 1975 C C . ARG A 1 239 ? 10.968 2.833 1.548 1.00 89.50 239 ARG A C 1
ATOM 1977 O O . ARG A 1 239 ? 10.238 3.730 1.963 1.00 89.50 239 ARG A O 1
ATOM 1984 N N . GLY A 1 240 ? 10.961 1.609 2.083 1.00 76.94 240 GLY A N 1
ATOM 1985 C CA . GLY A 1 240 ? 10.123 1.225 3.219 1.00 76.94 240 GLY A CA 1
ATOM 1986 C C . GLY A 1 240 ? 10.605 1.825 4.542 1.00 76.94 240 GLY A C 1
ATOM 1987 O O . GLY A 1 240 ? 11.756 1.643 4.926 1.00 76.94 240 GLY A O 1
ATOM 1988 N N . ASN A 1 241 ? 9.697 2.466 5.281 1.00 67.88 241 ASN A N 1
ATOM 1989 C CA . ASN A 1 241 ? 10.010 3.177 6.530 1.00 67.88 241 ASN A CA 1
ATOM 1990 C C . ASN A 1 241 ? 9.631 2.402 7.805 1.00 67.88 241 ASN A C 1
ATOM 1992 O O . ASN A 1 241 ? 9.749 2.930 8.907 1.00 67.88 241 ASN A O 1
ATOM 1996 N N . MET A 1 242 ? 9.161 1.157 7.681 1.00 74.31 242 MET A N 1
ATOM 1997 C CA . MET A 1 242 ? 8.478 0.472 8.786 1.00 74.31 242 MET A CA 1
ATOM 1998 C C . MET A 1 242 ? 9.412 -0.058 9.886 1.00 74.31 242 MET A C 1
ATOM 2000 O O . MET A 1 242 ? 8.947 -0.414 10.962 1.00 74.31 24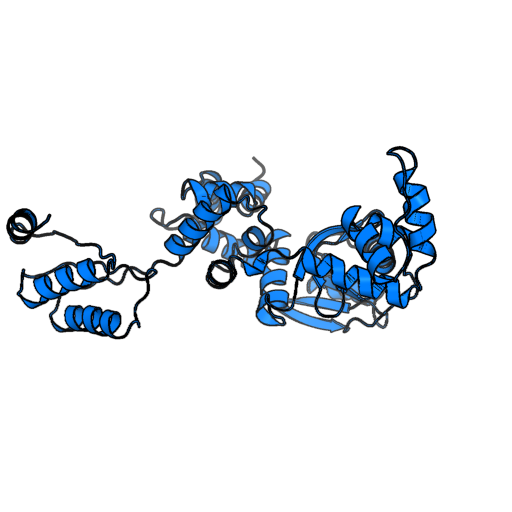2 MET A O 1
ATOM 2004 N N . LYS A 1 243 ? 10.732 -0.107 9.661 1.00 69.19 243 LYS A N 1
ATOM 2005 C CA . LYS A 1 243 ? 11.674 -0.678 10.643 1.00 69.19 243 LYS A CA 1
ATOM 2006 C C . LYS A 1 243 ? 11.696 0.074 11.978 1.00 69.19 243 LYS A C 1
ATOM 2008 O O . LYS A 1 243 ? 11.964 -0.535 13.001 1.00 69.19 243 LYS A O 1
ATOM 2013 N N . GLU A 1 244 ? 11.426 1.375 11.968 1.00 71.75 244 GLU A N 1
ATOM 2014 C CA . GLU A 1 244 ? 11.677 2.257 13.115 1.00 71.75 244 GLU A CA 1
ATOM 2015 C C . GLU A 1 244 ? 10.455 2.458 14.040 1.00 71.75 244 GLU A C 1
ATOM 2017 O O . GLU A 1 244 ? 10.583 3.136 15.053 1.00 71.75 244 GLU A O 1
ATOM 2022 N N . TYR A 1 245 ? 9.261 1.979 13.672 1.00 76.31 245 TYR A N 1
ATOM 2023 C CA . TYR A 1 245 ? 8.013 2.084 14.468 1.00 76.31 245 TYR A CA 1
ATOM 2024 C C . TYR A 1 245 ? 7.105 0.862 14.256 1.00 76.31 245 TYR A C 1
ATOM 2026 O O . TYR A 1 245 ? 5.872 0.933 14.230 1.00 76.31 245 TYR A O 1
ATOM 2034 N N . LYS A 1 246 ? 7.747 -0.279 14.000 1.00 82.69 246 LYS A N 1
ATOM 2035 C CA . LYS A 1 246 ? 7.090 -1.520 13.604 1.00 82.69 246 LYS A CA 1
ATOM 2036 C C . LYS A 1 246 ? 6.073 -1.973 14.643 1.00 82.69 246 LYS A C 1
ATOM 2038 O O . LYS A 1 246 ? 4.963 -2.346 14.269 1.00 82.69 246 LYS A O 1
ATOM 2043 N N . ASP A 1 247 ? 6.457 -1.975 15.912 1.00 81.88 247 ASP A N 1
ATOM 2044 C CA . ASP A 1 247 ? 5.641 -2.555 16.975 1.00 81.88 247 ASP A CA 1
ATOM 2045 C C . ASP A 1 247 ? 4.393 -1.704 17.214 1.00 81.88 247 ASP A C 1
ATOM 2047 O O . ASP A 1 247 ? 3.284 -2.238 17.276 1.00 81.88 247 ASP A O 1
ATOM 2051 N N . GLU A 1 248 ? 4.533 -0.376 17.192 1.00 81.31 248 GLU A N 1
ATOM 2052 C CA . GLU A 1 248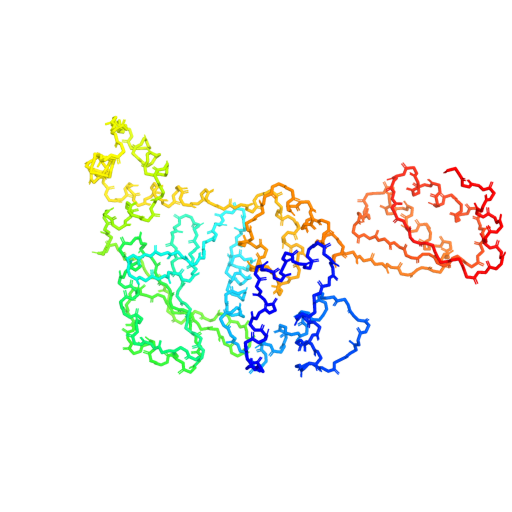 ? 3.398 0.541 17.252 1.00 81.31 248 GLU A CA 1
ATOM 2053 C C . GLU A 1 248 ? 2.458 0.364 16.055 1.00 81.31 248 GLU A C 1
ATOM 2055 O O . GLU A 1 248 ? 1.237 0.347 16.218 1.00 81.31 248 GLU A O 1
ATOM 2060 N N . PHE A 1 249 ? 3.000 0.189 14.846 1.00 85.38 249 PHE A N 1
ATOM 2061 C CA . PHE A 1 249 ? 2.191 -0.077 13.658 1.00 85.38 249 PHE A CA 1
ATOM 2062 C C . PHE A 1 249 ? 1.462 -1.429 13.730 1.00 85.38 249 PHE A C 1
ATOM 2064 O O . PHE A 1 249 ? 0.291 -1.528 13.349 1.00 85.38 249 PHE A O 1
ATOM 2071 N N . LEU A 1 250 ? 2.130 -2.485 14.203 1.00 86.19 250 LEU A N 1
ATOM 2072 C CA . LEU A 1 250 ? 1.526 -3.809 14.337 1.00 86.19 250 LEU A CA 1
ATOM 2073 C C . LEU A 1 250 ? 0.397 -3.800 15.368 1.00 86.19 250 LEU A C 1
ATOM 2075 O O . LEU A 1 250 ? -0.652 -4.396 15.104 1.00 86.19 250 LEU A O 1
ATOM 2079 N N . ALA A 1 251 ? 0.586 -3.073 16.466 1.00 83.38 251 ALA A N 1
ATOM 2080 C CA . ALA A 1 251 ? -0.402 -2.911 17.519 1.00 83.38 251 ALA A CA 1
ATOM 2081 C C . ALA A 1 251 ? -1.533 -1.931 17.149 1.00 83.38 251 ALA A C 1
ATOM 2083 O O . ALA A 1 251 ? -2.569 -1.927 17.803 1.00 83.38 251 ALA A O 1
ATOM 2084 N N . ALA A 1 252 ? -1.373 -1.093 16.122 1.00 86.44 252 ALA A N 1
ATOM 2085 C CA . ALA A 1 252 ? -2.390 -0.116 15.736 1.00 86.44 252 ALA A CA 1
ATOM 2086 C C . ALA A 1 252 ? -3.721 -0.764 15.285 1.00 86.44 252 ALA A C 1
ATOM 2088 O O . ALA A 1 252 ? -3.714 -1.852 14.695 1.00 86.44 252 ALA A O 1
ATOM 2089 N N . PRO A 1 253 ? -4.867 -0.072 15.447 1.00 89.12 253 PRO A N 1
ATOM 2090 C CA . PRO A 1 253 ? -6.146 -0.521 14.902 1.00 89.12 253 PRO A CA 1
ATOM 2091 C C . PRO A 1 253 ? -6.086 -0.750 13.389 1.00 89.12 253 PRO A C 1
ATOM 2093 O O . PRO A 1 253 ? -5.575 0.081 12.632 1.00 89.12 253 PRO A O 1
ATOM 2096 N N . THR A 1 254 ? -6.649 -1.872 12.936 1.00 90.94 254 THR A N 1
ATOM 2097 C CA . THR A 1 254 ? -6.636 -2.287 11.521 1.00 90.94 254 THR A CA 1
ATOM 2098 C C . THR A 1 254 ? -7.201 -1.230 10.576 1.00 90.94 254 THR A C 1
ATOM 2100 O O . THR A 1 254 ? -6.758 -1.121 9.436 1.00 90.94 254 THR A O 1
ATOM 2103 N N . GLU A 1 255 ? -8.146 -0.434 11.063 1.00 92.62 255 GLU A N 1
ATOM 2104 C CA . GLU A 1 255 ? -8.920 0.580 10.359 1.00 92.62 255 GLU A CA 1
ATOM 2105 C C . GLU A 1 255 ? -8.083 1.785 9.931 1.00 92.62 255 GLU A C 1
ATOM 2107 O O . GLU A 1 255 ? -8.504 2.503 9.028 1.00 92.62 255 GLU A O 1
ATOM 2112 N N . ILE A 1 256 ? -6.911 2.002 10.543 1.00 91.56 256 ILE A N 1
ATOM 2113 C CA . ILE A 1 256 ? -6.013 3.132 10.249 1.00 91.56 256 ILE A CA 1
ATOM 2114 C C . ILE A 1 256 ? -4.626 2.700 9.756 1.00 91.56 256 ILE A C 1
ATOM 2116 O O . ILE A 1 256 ? -3.791 3.557 9.460 1.00 91.56 256 ILE A O 1
ATOM 2120 N N . LYS A 1 257 ? -4.358 1.390 9.635 1.00 91.75 257 LYS A N 1
ATOM 2121 C CA . LYS A 1 257 ? -3.024 0.881 9.272 1.00 91.75 257 LYS A CA 1
ATOM 2122 C C . LYS A 1 257 ? -2.537 1.399 7.924 1.00 91.75 257 LYS A C 1
ATOM 2124 O O . LYS A 1 257 ? -1.362 1.726 7.811 1.00 91.75 257 LYS A O 1
ATOM 2129 N N . PHE A 1 258 ? -3.410 1.543 6.928 1.00 93.25 258 PHE A N 1
ATOM 2130 C CA . PHE A 1 258 ? -3.019 2.129 5.644 1.00 93.25 258 PHE A CA 1
ATOM 2131 C C . PHE A 1 258 ? -2.485 3.547 5.780 1.00 93.25 258 PHE A C 1
ATOM 2133 O O . PHE A 1 258 ? -1.411 3.862 5.270 1.00 93.25 258 PHE A O 1
ATOM 2140 N N . LEU A 1 259 ? -3.206 4.383 6.523 1.00 92.00 259 LEU A N 1
ATOM 2141 C CA . LEU A 1 259 ? -2.797 5.760 6.747 1.00 92.00 259 LEU A CA 1
ATOM 2142 C C . LEU A 1 259 ? -1.468 5.810 7.504 1.00 92.00 259 LEU A C 1
ATOM 2144 O O . LEU A 1 259 ? -0.574 6.543 7.097 1.00 92.00 259 LEU A O 1
ATOM 2148 N N . LEU A 1 260 ? -1.305 4.983 8.540 1.00 89.19 260 LEU A N 1
ATOM 2149 C CA . LEU A 1 260 ? -0.064 4.905 9.313 1.00 89.19 260 LEU A CA 1
ATOM 2150 C C . LEU A 1 260 ? 1.126 4.439 8.472 1.00 89.19 260 LEU A C 1
ATOM 2152 O O . LEU A 1 260 ? 2.191 5.043 8.556 1.00 89.19 260 LEU A O 1
ATOM 2156 N N . TYR A 1 261 ? 0.947 3.403 7.647 1.00 89.56 261 TYR A N 1
ATOM 2157 C CA . TYR A 1 261 ? 2.015 2.848 6.813 1.00 89.56 261 TYR A CA 1
ATOM 2158 C C . TYR A 1 261 ? 2.572 3.886 5.832 1.00 89.56 261 TYR A C 1
ATOM 2160 O O . TYR A 1 261 ? 3.782 3.983 5.638 1.00 89.56 261 TYR A O 1
ATOM 2168 N N . PHE A 1 262 ? 1.685 4.678 5.225 1.00 89.62 262 PHE A N 1
ATOM 2169 C CA . PHE A 1 262 ? 2.044 5.682 4.220 1.00 89.62 262 PHE A CA 1
ATOM 2170 C C . PHE A 1 262 ? 2.143 7.109 4.778 1.00 89.62 262 PHE A C 1
ATOM 2172 O O . PHE A 1 262 ? 2.271 8.068 4.012 1.00 89.62 262 PHE A O 1
ATOM 2179 N N . ALA A 1 263 ? 2.105 7.282 6.102 1.00 85.50 263 ALA A N 1
ATOM 2180 C CA . ALA A 1 263 ? 2.260 8.588 6.725 1.00 85.50 263 ALA A CA 1
ATOM 2181 C C . ALA A 1 263 ? 3.691 9.111 6.523 1.00 85.50 263 ALA A C 1
ATOM 2183 O O . ALA A 1 263 ? 4.679 8.468 6.884 1.00 85.50 263 ALA A O 1
ATOM 2184 N N . LYS A 1 264 ? 3.818 10.331 5.988 1.00 76.25 264 LYS A N 1
ATOM 2185 C CA . LYS A 1 264 ? 5.101 11.047 5.924 1.00 76.25 264 LYS A CA 1
ATOM 2186 C C . LYS A 1 264 ? 5.447 11.582 7.316 1.00 76.25 264 LYS A C 1
ATOM 2188 O O . LYS A 1 264 ? 5.149 12.729 7.644 1.00 76.25 264 LYS A O 1
ATOM 2193 N N . MET A 1 265 ? 6.038 10.740 8.158 1.00 69.44 265 MET A N 1
ATOM 2194 C CA . MET A 1 265 ? 6.416 11.119 9.518 1.00 69.44 265 MET A CA 1
ATOM 2195 C C . MET A 1 265 ? 7.781 11.815 9.525 1.00 69.44 265 MET A C 1
ATOM 2197 O O . MET A 1 265 ? 8.816 11.178 9.350 1.00 69.44 265 MET A O 1
ATOM 2201 N N . THR A 1 266 ? 7.807 13.128 9.761 1.00 67.88 266 THR A N 1
ATOM 2202 C CA . THR A 1 266 ? 9.043 13.786 10.219 1.00 67.88 266 THR A CA 1
ATOM 2203 C C . THR A 1 266 ? 9.351 13.339 11.653 1.00 67.88 266 THR A C 1
ATOM 2205 O O . THR A 1 266 ? 8.439 12.920 12.370 1.00 67.88 266 THR A O 1
ATOM 2208 N N . ARG A 1 267 ? 10.605 13.466 12.121 1.00 64.56 267 ARG A N 1
ATOM 2209 C CA . ARG A 1 267 ? 10.990 13.080 13.500 1.00 64.56 267 ARG A CA 1
ATOM 2210 C C . ARG A 1 267 ? 10.054 13.661 14.572 1.00 64.56 267 ARG A C 1
ATOM 2212 O O . ARG A 1 267 ? 9.627 12.938 15.463 1.00 64.56 267 ARG A O 1
ATOM 2219 N N . LYS A 1 268 ? 9.674 14.940 14.453 1.00 66.25 268 LYS A N 1
ATOM 2220 C CA . LYS A 1 268 ? 8.764 15.618 15.398 1.00 66.25 268 LYS A CA 1
ATOM 2221 C C . LYS A 1 268 ? 7.345 15.044 15.358 1.00 66.25 268 LYS A C 1
ATOM 2223 O O . LYS A 1 268 ? 6.720 14.861 16.395 1.00 66.25 268 LYS A O 1
ATOM 2228 N N . ILE A 1 269 ? 6.838 14.749 14.162 1.00 70.19 269 ILE A N 1
ATOM 2229 C CA . ILE A 1 269 ? 5.501 14.174 13.982 1.00 70.19 269 ILE A CA 1
ATOM 2230 C C . ILE A 1 269 ? 5.466 12.751 14.541 1.00 70.19 269 ILE A C 1
ATOM 2232 O O . ILE A 1 269 ? 4.502 12.377 15.198 1.00 70.19 269 ILE A O 1
ATOM 2236 N N . LYS A 1 270 ? 6.541 11.987 14.352 1.00 71.94 270 LYS A N 1
ATOM 2237 C CA . LYS A 1 270 ? 6.646 10.596 14.785 1.00 71.94 270 LYS A CA 1
ATOM 2238 C C . LYS A 1 270 ? 6.364 10.396 16.280 1.00 71.94 270 LYS A C 1
ATOM 2240 O O . LYS A 1 270 ? 5.632 9.477 16.630 1.00 71.94 270 LYS A O 1
ATOM 2245 N N . ILE A 1 271 ? 6.872 11.275 17.148 1.00 72.94 271 ILE A N 1
ATOM 2246 C CA . ILE A 1 271 ? 6.633 11.193 18.601 1.00 72.94 271 ILE A CA 1
ATOM 2247 C C . ILE A 1 271 ? 5.136 11.283 18.919 1.00 72.94 271 ILE A C 1
ATOM 2249 O O . ILE A 1 271 ? 4.619 10.454 19.662 1.00 72.94 271 ILE A O 1
ATOM 2253 N N . ASN A 1 272 ? 4.414 12.223 18.301 1.00 75.56 272 ASN A N 1
ATOM 2254 C CA . ASN A 1 272 ? 2.969 12.368 18.516 1.00 75.56 272 ASN A CA 1
ATOM 2255 C C . ASN A 1 272 ? 2.204 11.115 18.085 1.00 75.56 272 ASN A C 1
ATOM 2257 O O . ASN A 1 272 ? 1.260 10.710 18.752 1.00 75.56 272 ASN A O 1
ATOM 2261 N N . TYR A 1 273 ? 2.634 10.475 16.998 1.00 77.12 273 TYR A N 1
ATOM 2262 C CA . TYR A 1 273 ? 2.038 9.231 16.523 1.00 77.12 273 TYR A CA 1
ATOM 2263 C C . TYR A 1 273 ? 2.312 8.055 17.453 1.00 77.12 273 TYR A C 1
ATOM 2265 O O . TYR A 1 273 ? 1.396 7.291 17.729 1.00 77.12 273 TYR A O 1
ATOM 2273 N N . ILE A 1 274 ? 3.532 7.926 17.976 1.00 74.19 274 ILE A N 1
ATOM 2274 C CA . ILE A 1 274 ? 3.859 6.897 18.970 1.00 74.19 274 ILE A CA 1
ATOM 2275 C C . ILE A 1 274 ? 3.024 7.109 20.235 1.00 74.19 274 ILE A C 1
ATOM 2277 O O . ILE A 1 274 ? 2.390 6.170 20.704 1.00 74.19 274 ILE A O 1
ATOM 2281 N N . ILE A 1 275 ? 2.955 8.339 20.754 1.00 74.62 275 ILE A N 1
ATOM 2282 C CA . ILE A 1 275 ? 2.131 8.675 21.927 1.00 74.62 275 ILE A CA 1
ATOM 2283 C C . ILE A 1 275 ? 0.658 8.364 21.655 1.00 74.62 275 ILE A C 1
ATOM 2285 O O . ILE A 1 275 ? -0.012 7.754 22.486 1.00 74.62 275 ILE A O 1
ATOM 2289 N N . PHE A 1 276 ? 0.151 8.751 20.486 1.00 79.38 276 PHE A N 1
ATOM 2290 C CA . PHE A 1 276 ? -1.209 8.453 20.058 1.00 79.38 276 PHE A CA 1
ATOM 2291 C C . PHE A 1 276 ? -1.473 6.945 20.016 1.00 79.38 276 PHE A C 1
ATOM 2293 O O . PHE A 1 276 ? -2.431 6.483 20.626 1.00 79.38 276 PHE A O 1
ATOM 2300 N N . LEU A 1 277 ? -0.606 6.162 19.374 1.00 75.62 277 LEU A N 1
ATOM 2301 C CA . LEU A 1 277 ? -0.751 4.708 19.274 1.00 75.62 277 LEU A CA 1
ATOM 2302 C C . LEU A 1 277 ? -0.649 4.018 20.637 1.00 75.62 277 LEU A C 1
ATOM 2304 O O . LEU A 1 277 ? -1.451 3.131 20.922 1.00 75.62 277 LEU A O 1
ATOM 2308 N N . ARG A 1 278 ? 0.262 4.467 21.509 1.00 72.75 278 ARG A N 1
ATOM 2309 C CA . ARG A 1 278 ? 0.350 3.993 22.898 1.00 72.75 278 ARG A CA 1
ATOM 2310 C C . ARG A 1 278 ? -0.940 4.270 23.666 1.00 72.75 278 ARG A C 1
ATOM 2312 O O . ARG A 1 278 ? -1.458 3.362 24.298 1.00 72.75 278 ARG A O 1
ATOM 2319 N N . ARG A 1 279 ? -1.511 5.475 23.537 1.00 72.50 279 ARG A N 1
ATOM 2320 C CA . ARG A 1 279 ? -2.797 5.840 24.162 1.00 72.50 279 ARG A CA 1
ATOM 2321 C C . ARG A 1 279 ? -3.967 5.003 23.651 1.00 72.50 279 ARG A C 1
ATOM 2323 O O . ARG A 1 279 ? -4.835 4.639 24.435 1.00 72.50 279 ARG A O 1
ATOM 2330 N N . ILE A 1 280 ? -4.013 4.713 22.350 1.00 71.69 280 ILE A N 1
ATOM 2331 C CA . ILE A 1 280 ? -5.086 3.898 21.756 1.00 71.69 280 ILE A CA 1
ATOM 2332 C C . ILE A 1 280 ? -5.021 2.454 22.243 1.00 71.69 280 ILE A C 1
ATOM 2334 O O . ILE A 1 280 ? -6.059 1.831 22.453 1.00 71.69 280 ILE A O 1
ATOM 2338 N N . ASN A 1 281 ? -3.809 1.940 22.422 1.00 69.06 281 ASN A N 1
ATOM 2339 C CA . ASN A 1 281 ? -3.571 0.588 22.908 1.00 69.06 281 ASN A CA 1
ATOM 2340 C C . ASN A 1 281 ? -3.506 0.510 24.435 1.00 69.06 281 ASN A C 1
ATOM 2342 O O . ASN A 1 281 ? -3.119 -0.529 24.965 1.00 69.06 281 ASN A O 1
ATOM 2346 N N . MET A 1 282 ? -3.875 1.591 25.131 1.00 74.25 282 MET A N 1
ATOM 2347 C CA . MET A 1 282 ? -3.829 1.649 26.581 1.00 74.25 282 MET A CA 1
ATOM 2348 C C . MET A 1 282 ? -5.045 0.929 27.170 1.00 74.25 282 MET A C 1
ATOM 2350 O O . MET A 1 282 ? -6.194 1.268 26.875 1.00 74.25 282 MET A O 1
ATOM 2354 N N . TYR A 1 283 ? -4.790 -0.085 27.987 1.00 79.25 283 TYR A N 1
ATOM 2355 C CA . TYR A 1 283 ? -5.792 -0.836 28.726 1.00 79.25 283 TYR A CA 1
ATOM 2356 C C . TYR A 1 283 ? -5.842 -0.335 30.168 1.00 79.25 283 TYR A C 1
ATOM 2358 O O . TYR A 1 283 ? -4.818 -0.250 30.841 1.00 79.25 283 TYR A O 1
ATOM 2366 N N . TYR A 1 284 ? -7.042 -0.020 30.648 1.00 86.19 284 TYR A N 1
ATOM 2367 C CA . TYR A 1 284 ? -7.259 0.514 31.991 1.00 86.19 284 TYR A CA 1
ATOM 2368 C C . TYR A 1 284 ? -8.065 -0.491 32.818 1.00 86.19 284 TYR A C 1
ATOM 2370 O O . TYR A 1 284 ? -9.288 -0.352 32.917 1.00 86.19 284 TYR A O 1
ATOM 2378 N N . PRO A 1 285 ? -7.434 -1.549 33.360 1.00 88.88 285 PRO A N 1
ATOM 2379 C CA . PRO A 1 285 ? -8.141 -2.492 34.209 1.00 88.88 285 PRO A CA 1
ATOM 2380 C C . PRO A 1 285 ? -8.619 -1.768 35.463 1.00 88.88 285 PRO A C 1
ATOM 2382 O O . PRO A 1 285 ? -7.837 -1.107 36.143 1.00 88.88 285 PRO A O 1
ATOM 2385 N N . TYR A 1 286 ? -9.905 -1.896 35.760 1.00 91.81 286 TYR A N 1
ATOM 2386 C CA . TYR A 1 286 ? -10.486 -1.340 36.971 1.00 91.81 286 TYR A CA 1
ATOM 2387 C C . TYR A 1 286 ? -10.375 -2.349 38.116 1.00 91.81 286 TYR A C 1
ATOM 2389 O O . TYR A 1 286 ? -10.838 -3.483 37.985 1.00 91.81 286 TYR A O 1
ATOM 2397 N N . LEU A 1 287 ? -9.774 -1.934 39.228 1.00 91.88 287 LEU A N 1
ATOM 2398 C CA . LEU A 1 287 ? -9.498 -2.750 40.407 1.00 91.88 287 LEU A CA 1
ATOM 2399 C C . LEU A 1 287 ? -10.095 -2.078 41.643 1.00 91.88 287 LEU A C 1
ATOM 2401 O O . LEU A 1 287 ? -9.986 -0.867 41.815 1.00 91.88 287 LEU A O 1
ATOM 2405 N N . ARG A 1 288 ? -10.677 -2.871 42.545 1.00 88.31 288 ARG A N 1
ATOM 2406 C CA . ARG A 1 288 ? -11.262 -2.390 43.812 1.00 88.31 288 ARG A CA 1
ATOM 2407 C C . ARG A 1 288 ? -10.209 -2.251 44.924 1.00 88.31 288 ARG A C 1
ATOM 2409 O O . ARG A 1 288 ? -10.548 -2.113 46.098 1.00 88.31 288 ARG A O 1
ATOM 2416 N N . GLY A 1 289 ? -8.929 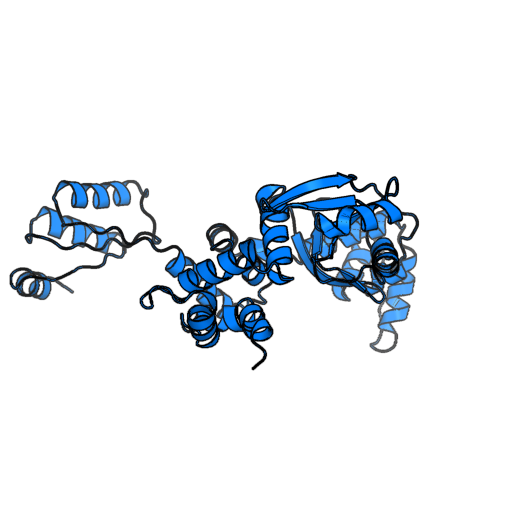-2.396 44.583 1.00 87.12 289 GLY A N 1
ATOM 2417 C CA . GLY A 1 289 ? -7.828 -2.377 45.543 1.00 87.12 289 GLY A CA 1
ATOM 2418 C C . GLY A 1 289 ? -7.884 -3.530 46.547 1.00 87.12 289 GLY A C 1
ATOM 2419 O O . GLY A 1 289 ? -7.439 -3.377 47.683 1.00 87.12 289 GLY A O 1
ATOM 2420 N N . LYS A 1 290 ? -8.450 -4.685 46.168 1.00 89.75 290 LYS A N 1
ATOM 2421 C CA . LYS A 1 290 ? -8.422 -5.876 47.028 1.00 89.75 290 LYS A CA 1
ATOM 2422 C C . LYS A 1 290 ? -6.997 -6.410 47.127 1.00 89.75 290 LYS A C 1
ATOM 2424 O O . LYS A 1 290 ? -6.229 -6.328 46.175 1.00 89.75 290 LYS A O 1
ATOM 2429 N N . GLN A 1 291 ? -6.669 -7.043 48.250 1.00 90.56 291 GLN A N 1
ATOM 2430 C CA . GLN A 1 291 ? -5.314 -7.524 48.530 1.00 90.56 291 GLN A CA 1
ATOM 2431 C C . GLN A 1 291 ? -4.724 -8.385 47.395 1.00 90.56 291 GLN A C 1
ATOM 2433 O O . GLN A 1 291 ? -3.609 -8.131 46.951 1.00 90.56 291 GLN A O 1
ATOM 2438 N N . ASN A 1 292 ? -5.500 -9.330 46.855 1.00 92.88 292 ASN A N 1
ATOM 2439 C CA . ASN A 1 292 ? -5.050 -10.191 45.755 1.00 92.88 292 ASN A CA 1
ATOM 2440 C C . ASN A 1 292 ? -4.855 -9.430 44.431 1.00 92.88 292 ASN A C 1
ATOM 2442 O O . ASN A 1 292 ? -3.969 -9.777 43.659 1.00 92.88 292 ASN A O 1
ATOM 2446 N N . GLU A 1 293 ? -5.654 -8.390 44.165 1.00 93.75 293 GLU A N 1
ATOM 2447 C CA . GLU A 1 293 ? -5.505 -7.547 42.967 1.00 93.75 293 GLU A CA 1
ATOM 2448 C C . GLU A 1 293 ? -4.207 -6.730 43.042 1.00 93.75 293 GLU A C 1
ATOM 2450 O O . GLU A 1 293 ? -3.474 -6.619 42.062 1.00 93.75 293 GLU A O 1
ATOM 2455 N N . LEU A 1 294 ? -3.901 -6.205 44.231 1.00 93.50 294 LEU A N 1
ATOM 2456 C CA . LEU A 1 294 ? -2.681 -5.449 44.505 1.00 93.50 294 LEU A CA 1
ATOM 2457 C C . LEU A 1 294 ? -1.430 -6.334 44.422 1.00 93.50 294 LEU A C 1
ATOM 2459 O O . LEU A 1 294 ? -0.445 -5.949 43.792 1.00 93.50 294 LEU A O 1
ATOM 2463 N N . PHE A 1 295 ? -1.486 -7.548 44.983 1.00 94.00 295 PHE A N 1
ATOM 2464 C CA . PHE A 1 295 ? -0.409 -8.527 44.831 1.00 94.00 295 PHE A CA 1
ATOM 2465 C C . PHE A 1 295 ? -0.185 -8.919 43.373 1.00 94.00 295 PHE A C 1
ATOM 2467 O O . PHE A 1 295 ? 0.965 -8.981 42.950 1.00 94.00 295 PHE A O 1
ATOM 2474 N N . ALA A 1 296 ? -1.250 -9.103 42.587 1.00 94.50 296 ALA A N 1
ATOM 2475 C CA . ALA A 1 296 ? -1.117 -9.418 41.170 1.00 94.50 296 ALA A CA 1
ATOM 2476 C C . ALA A 1 296 ? -0.389 -8.304 40.399 1.00 94.50 296 ALA A C 1
ATOM 2478 O O . ALA A 1 296 ? 0.500 -8.604 39.608 1.00 94.50 296 ALA A O 1
ATOM 2479 N N . ILE A 1 297 ? -0.705 -7.024 40.651 1.00 92.69 297 ILE A N 1
ATOM 2480 C CA . ILE A 1 297 ? 0.033 -5.902 40.040 1.00 92.69 297 ILE A CA 1
ATOM 2481 C C . ILE A 1 297 ? 1.518 -5.984 40.398 1.00 92.69 297 ILE A C 1
ATOM 2483 O O . ILE A 1 297 ? 2.370 -5.907 39.513 1.00 92.69 297 ILE A O 1
ATOM 2487 N N . LYS A 1 298 ? 1.826 -6.159 41.687 1.00 92.81 298 LYS A N 1
ATOM 2488 C CA . LYS A 1 298 ? 3.207 -6.195 42.168 1.00 92.81 298 LYS A CA 1
ATOM 2489 C C . LYS A 1 298 ? 3.990 -7.369 41.575 1.00 92.81 298 LYS A C 1
ATOM 2491 O O . LYS A 1 298 ? 5.081 -7.164 41.061 1.00 92.81 298 LYS A O 1
ATOM 2496 N N . GLU A 1 299 ? 3.413 -8.567 41.572 1.00 94.69 299 GLU A N 1
ATOM 2497 C CA . GLU A 1 299 ? 4.038 -9.775 41.023 1.00 94.69 299 GLU A CA 1
ATOM 2498 C C . GLU A 1 299 ? 4.254 -9.667 39.506 1.00 94.69 299 GLU A C 1
ATOM 2500 O O . GLU A 1 299 ? 5.303 -10.058 38.990 1.00 94.69 299 GLU A O 1
ATOM 2505 N N . LEU A 1 300 ? 3.288 -9.099 38.774 1.00 93.69 300 LEU A N 1
ATOM 2506 C CA . LEU A 1 300 ? 3.443 -8.847 37.343 1.00 93.69 300 LEU A CA 1
ATOM 2507 C C . LEU A 1 300 ? 4.551 -7.823 37.065 1.00 93.69 300 LEU A C 1
ATOM 2509 O O . LEU A 1 300 ? 5.302 -8.007 36.108 1.00 93.69 300 LEU A O 1
ATOM 2513 N N . LEU A 1 301 ? 4.684 -6.779 37.890 1.00 90.75 301 LEU A N 1
ATOM 2514 C CA . LEU A 1 301 ? 5.778 -5.806 37.789 1.00 90.75 301 LEU A CA 1
ATOM 2515 C C . LEU A 1 301 ? 7.135 -6.435 38.113 1.00 90.75 301 LEU A C 1
ATOM 2517 O O . LEU A 1 301 ? 8.091 -6.240 37.366 1.00 90.75 301 LEU A O 1
ATOM 2521 N N . GLU A 1 302 ? 7.217 -7.220 39.188 1.00 92.00 302 GLU A N 1
ATOM 2522 C CA . GLU A 1 302 ? 8.427 -7.940 39.603 1.00 92.00 302 GLU A CA 1
ATOM 2523 C C . GLU A 1 302 ? 8.934 -8.876 38.501 1.00 92.00 302 GLU A C 1
ATOM 2525 O O . GLU A 1 302 ? 10.135 -8.932 38.234 1.00 92.00 302 GLU A O 1
ATOM 2530 N N . LYS A 1 303 ? 8.017 -9.573 37.820 1.00 92.44 303 LYS A N 1
ATOM 2531 C CA . LYS A 1 303 ? 8.337 -10.502 36.728 1.00 92.44 303 LYS A CA 1
ATOM 2532 C C . LYS A 1 303 ? 8.465 -9.830 35.355 1.00 92.44 303 LYS A C 1
ATOM 2534 O O . LYS A 1 303 ? 8.742 -10.525 34.380 1.00 92.44 303 LYS A O 1
ATOM 2539 N N . GLY A 1 304 ? 8.239 -8.518 35.249 1.00 85.75 304 GLY A N 1
ATOM 2540 C CA . GLY A 1 304 ? 8.253 -7.795 33.971 1.00 85.75 304 GLY A CA 1
ATOM 2541 C C . GLY A 1 304 ? 7.164 -8.247 32.986 1.00 85.75 304 GLY A C 1
ATOM 2542 O O . GLY A 1 304 ? 7.365 -8.198 31.776 1.00 85.75 304 GLY A O 1
ATOM 2543 N N . LEU A 1 305 ? 6.025 -8.728 33.494 1.00 86.50 305 LEU A N 1
ATOM 2544 C CA . LEU A 1 305 ? 4.904 -9.272 32.713 1.00 86.50 305 LEU A CA 1
ATOM 2545 C C . LEU A 1 305 ? 3.784 -8.251 32.451 1.00 86.50 305 LEU A C 1
ATOM 2547 O O . LEU A 1 305 ? 2.846 -8.544 31.710 1.00 86.50 305 LEU A O 1
ATOM 2551 N N . ILE A 1 306 ? 3.871 -7.062 33.047 1.00 82.94 306 ILE A N 1
ATOM 2552 C CA . ILE A 1 306 ? 2.976 -5.928 32.799 1.00 82.94 306 ILE A CA 1
ATOM 2553 C C . ILE A 1 306 ? 3.785 -4.782 32.191 1.00 82.94 306 ILE A C 1
ATOM 2555 O O . ILE A 1 306 ? 4.841 -4.422 32.704 1.00 82.94 306 ILE A O 1
ATOM 2559 N N . GLY A 1 307 ? 3.316 -4.254 31.060 1.00 75.94 307 GLY A N 1
ATOM 2560 C CA . GLY A 1 307 ? 3.993 -3.186 30.321 1.00 75.94 307 GLY A CA 1
ATOM 2561 C C . GLY A 1 307 ? 3.247 -1.855 30.379 1.00 75.94 307 GLY A C 1
ATOM 2562 O O . GLY A 1 307 ? 2.089 -1.796 30.790 1.00 75.94 307 GLY A O 1
ATOM 2563 N N . ASP A 1 308 ? 3.888 -0.802 29.875 1.00 72.25 308 ASP A N 1
ATOM 2564 C CA . ASP A 1 308 ? 3.419 0.596 29.922 1.00 72.25 308 ASP A CA 1
ATOM 2565 C C . ASP A 1 308 ? 2.072 0.859 29.223 1.00 72.25 308 ASP A C 1
ATOM 2567 O O . ASP A 1 308 ? 1.482 1.927 29.373 1.00 72.25 308 ASP A O 1
ATOM 2571 N N . CYS A 1 309 ? 1.578 -0.086 28.419 1.00 70.62 309 CYS A N 1
ATOM 2572 C CA . CYS A 1 309 ? 0.255 -0.004 27.803 1.00 70.62 309 CYS A CA 1
ATOM 2573 C C . CYS A 1 309 ? -0.882 -0.419 28.751 1.00 70.62 309 CYS A C 1
ATOM 2575 O O . CYS A 1 309 ? -2.039 -0.373 28.347 1.00 70.62 309 CYS A O 1
ATOM 2577 N N . ILE A 1 310 ? -0.597 -0.830 29.988 1.00 82.56 310 ILE A N 1
ATOM 2578 C CA . ILE A 1 310 ? -1.609 -1.148 30.998 1.00 82.56 310 ILE A CA 1
ATOM 2579 C C . ILE A 1 310 ? -1.499 -0.120 32.120 1.00 82.56 310 ILE A C 1
ATOM 2581 O O . ILE A 1 310 ? -0.488 -0.076 32.809 1.00 82.56 310 ILE A O 1
ATOM 2585 N N . GLN A 1 311 ? -2.547 0.678 32.327 1.00 87.44 311 GLN A N 1
ATOM 2586 C CA . GLN A 1 311 ? -2.599 1.684 33.390 1.00 87.44 311 GLN A CA 1
ATOM 2587 C C . GLN A 1 311 ? -3.803 1.407 34.305 1.00 87.44 311 GLN A C 1
ATOM 2589 O O . GLN A 1 311 ? -4.906 1.899 34.042 1.00 87.44 311 GLN A O 1
ATOM 2594 N N . PRO A 1 312 ? -3.632 0.589 35.361 1.00 91.56 312 PRO A N 1
ATOM 2595 C CA . PRO A 1 312 ? -4.717 0.216 36.259 1.00 91.56 312 PRO A CA 1
ATOM 2596 C C . PRO A 1 312 ? -5.412 1.430 36.867 1.00 91.56 312 PRO A C 1
ATOM 2598 O O . PRO A 1 312 ? -4.756 2.393 37.257 1.00 91.56 312 PRO A O 1
ATOM 2601 N N . ILE A 1 313 ? -6.736 1.367 36.964 1.00 92.31 313 ILE A N 1
ATOM 2602 C CA . ILE A 1 313 ? -7.545 2.292 37.753 1.00 92.31 313 ILE A CA 1
ATOM 2603 C C . ILE A 1 313 ? -7.848 1.585 39.068 1.00 92.31 313 ILE A C 1
ATOM 2605 O O . ILE A 1 313 ? -8.583 0.601 39.074 1.00 92.31 313 ILE A O 1
ATOM 2609 N N . ILE A 1 314 ? -7.271 2.060 40.166 1.00 91.56 314 ILE A N 1
ATOM 2610 C CA . ILE A 1 314 ? -7.465 1.480 41.493 1.00 91.56 314 ILE A CA 1
ATOM 2611 C C . ILE A 1 314 ? -8.426 2.376 42.274 1.00 91.56 314 ILE A C 1
ATOM 2613 O O . ILE A 1 314 ? -8.141 3.546 42.516 1.00 91.56 314 ILE A O 1
ATOM 2617 N N . GLU A 1 315 ? -9.566 1.822 42.670 1.00 89.19 315 GLU A N 1
ATOM 2618 C CA . GLU A 1 315 ? -10.481 2.412 43.649 1.00 89.19 315 GLU A CA 1
ATOM 2619 C C . GLU A 1 315 ? -10.287 1.666 44.977 1.00 89.19 315 GLU A C 1
ATOM 2621 O O . GLU A 1 315 ? -10.919 0.628 45.188 1.00 89.19 315 GLU A O 1
ATOM 2626 N N . PRO A 1 316 ? -9.369 2.108 45.854 1.00 81.56 316 PRO A N 1
ATOM 2627 C CA . PRO A 1 316 ? -9.113 1.413 47.106 1.00 81.56 316 PRO A CA 1
ATOM 2628 C C . PRO A 1 316 ? -10.306 1.551 48.056 1.00 81.56 316 PRO A C 1
ATOM 2630 O O . PRO A 1 316 ? -10.822 2.641 48.287 1.00 81.56 316 PRO A O 1
ATOM 2633 N N . ILE A 1 317 ? -10.710 0.436 48.665 1.00 75.50 317 ILE A N 1
ATOM 2634 C CA . ILE A 1 317 ? -11.766 0.428 49.691 1.00 75.50 317 ILE A CA 1
ATOM 2635 C C . ILE A 1 317 ? -11.225 0.927 51.048 1.00 75.50 317 ILE A C 1
ATOM 2637 O O . ILE A 1 317 ? -11.982 1.475 51.846 1.00 75.50 317 ILE A O 1
ATOM 2641 N N . LYS A 1 318 ? -9.928 0.712 51.329 1.00 76.62 318 LYS A N 1
ATOM 2642 C CA . LYS A 1 318 ? -9.218 1.126 52.557 1.00 76.62 318 LYS A CA 1
ATOM 2643 C C . LYS A 1 318 ? -7.732 1.373 52.278 1.00 76.62 318 LYS A C 1
ATOM 2645 O O . LYS A 1 318 ? -7.152 0.675 51.441 1.00 76.62 318 LYS A O 1
ATOM 2650 N N . TYR A 1 319 ? -7.099 2.261 53.042 1.00 78.69 319 TYR A N 1
ATOM 2651 C CA . TYR A 1 319 ? -5.649 2.463 53.006 1.00 78.69 319 TYR A CA 1
ATOM 2652 C C . TYR A 1 319 ? -4.937 1.390 53.836 1.00 78.69 319 TYR A C 1
ATOM 2654 O O . TYR A 1 319 ? -4.788 1.467 55.051 1.00 78.69 319 TYR A O 1
ATOM 2662 N N . THR A 1 320 ? -4.570 0.298 53.171 1.00 84.69 320 THR A N 1
ATOM 2663 C CA . THR A 1 320 ? -3.893 -0.839 53.808 1.00 84.69 320 THR A CA 1
ATOM 2664 C C . THR A 1 320 ? -2.386 -0.768 53.592 1.00 84.69 320 THR A C 1
ATOM 2666 O O . THR A 1 320 ? -1.918 -0.208 52.601 1.00 84.69 320 THR A O 1
ATOM 2669 N N . THR A 1 321 ? -1.607 -1.430 54.453 1.00 85.44 321 THR A N 1
ATOM 2670 C CA . THR A 1 321 ? -0.155 -1.584 54.254 1.00 85.44 321 THR A CA 1
ATOM 2671 C C . THR A 1 321 ? 0.168 -2.210 52.895 1.00 85.44 321 THR A C 1
ATOM 2673 O O . THR A 1 321 ? 1.113 -1.799 52.231 1.00 85.44 321 THR A O 1
ATOM 2676 N N . THR A 1 322 ? -0.642 -3.168 52.426 1.00 88.38 322 THR A N 1
ATOM 2677 C CA . THR A 1 322 ? -0.475 -3.763 51.092 1.00 88.38 322 THR A CA 1
ATOM 2678 C C . THR A 1 322 ? -0.681 -2.738 49.981 1.00 88.38 322 THR A C 1
ATOM 2680 O O . THR A 1 322 ? 0.101 -2.711 49.032 1.00 88.38 322 THR A O 1
ATOM 2683 N N . PHE A 1 323 ? -1.696 -1.881 50.097 1.00 88.31 323 PHE A N 1
ATOM 2684 C CA . PHE A 1 323 ? -1.941 -0.809 49.137 1.00 88.31 323 PHE A CA 1
ATOM 2685 C C . PHE A 1 323 ? -0.780 0.191 49.109 1.00 88.31 323 PHE A C 1
ATOM 2687 O O . PHE A 1 323 ? -0.218 0.413 48.038 1.00 88.31 323 PHE A O 1
ATOM 2694 N N . LYS A 1 324 ? -0.323 0.667 50.274 1.00 87.31 324 LYS A N 1
ATOM 2695 C CA . LYS A 1 324 ? 0.849 1.551 50.393 1.00 87.31 324 LYS A CA 1
ATOM 2696 C C . LYS A 1 324 ? 2.105 0.943 49.762 1.00 87.31 324 LYS A C 1
ATOM 2698 O O . LYS A 1 324 ? 2.736 1.566 48.914 1.00 87.31 324 LYS A O 1
ATOM 2703 N N . ASN A 1 325 ? 2.418 -0.309 50.095 1.00 89.69 325 ASN A N 1
ATOM 2704 C CA . ASN A 1 325 ? 3.568 -1.015 49.526 1.00 89.69 325 ASN A CA 1
ATOM 2705 C C . ASN A 1 325 ? 3.448 -1.193 48.005 1.00 89.69 325 ASN A C 1
ATOM 2707 O O . ASN A 1 325 ? 4.456 -1.203 47.305 1.00 89.69 325 ASN A O 1
ATOM 2711 N N . THR A 1 326 ? 2.226 -1.347 47.488 1.00 90.94 326 THR A N 1
ATOM 2712 C CA . THR A 1 326 ? 1.981 -1.446 46.043 1.00 90.94 326 THR A CA 1
ATOM 2713 C C . THR A 1 326 ? 2.212 -0.101 45.360 1.00 90.94 326 THR A C 1
ATOM 2715 O O . THR A 1 326 ? 2.889 -0.069 44.337 1.00 90.94 326 THR A O 1
ATOM 2718 N N . LEU A 1 327 ? 1.720 1.005 45.936 1.00 89.31 327 LEU A N 1
ATOM 2719 C CA . LEU A 1 327 ? 1.964 2.361 45.430 1.00 89.31 327 LEU A CA 1
ATOM 2720 C C . LEU A 1 327 ? 3.458 2.688 45.394 1.00 89.31 327 LEU A C 1
ATOM 2722 O O . LEU A 1 327 ? 3.968 3.098 44.353 1.00 89.31 327 LEU A O 1
ATOM 2726 N N . GLN A 1 328 ? 4.162 2.446 46.504 1.00 89.25 328 GLN A N 1
ATOM 2727 C CA . GLN A 1 328 ? 5.600 2.682 46.603 1.00 89.25 328 GLN A CA 1
ATOM 2728 C C . GLN A 1 328 ? 6.361 1.875 45.549 1.00 89.25 328 GLN A C 1
ATOM 2730 O O . GLN A 1 328 ? 7.180 2.429 44.822 1.00 89.25 328 GLN A O 1
ATOM 2735 N N . TYR A 1 329 ? 6.040 0.587 45.404 1.00 91.44 329 TYR A N 1
ATOM 2736 C CA . TYR A 1 329 ? 6.692 -0.265 44.415 1.00 91.44 329 TYR A CA 1
ATOM 2737 C C . TYR A 1 329 ? 6.413 0.180 42.971 1.00 91.44 329 TYR A C 1
ATOM 2739 O O . TYR A 1 329 ? 7.309 0.157 42.129 1.00 91.44 329 TYR A O 1
ATOM 2747 N N . CYS A 1 330 ? 5.189 0.633 42.673 1.00 89.56 330 CYS A N 1
ATOM 2748 C CA . CYS A 1 330 ? 4.880 1.231 41.372 1.00 89.56 330 CYS A CA 1
ATOM 2749 C C . CYS A 1 330 ? 5.730 2.490 41.133 1.00 89.56 330 CYS A C 1
ATOM 2751 O O . CYS A 1 330 ? 6.288 2.637 40.048 1.00 89.56 330 CYS A O 1
ATOM 2753 N N . GLY A 1 331 ? 5.895 3.347 42.148 1.00 86.56 331 GLY A N 1
ATOM 2754 C CA . GLY A 1 331 ? 6.766 4.525 42.096 1.00 86.56 331 GLY A CA 1
ATOM 2755 C C . GLY A 1 331 ? 8.236 4.177 41.844 1.00 86.56 331 GLY A C 1
ATOM 2756 O O . GLY A 1 331 ? 8.844 4.725 40.928 1.00 86.56 331 GLY A O 1
ATOM 2757 N N . GLU A 1 332 ? 8.784 3.202 42.576 1.00 88.94 332 GLU A N 1
ATOM 2758 C CA . GLU A 1 332 ? 10.154 2.689 42.394 1.00 88.94 332 GLU A CA 1
ATOM 2759 C C . GLU A 1 332 ? 10.400 2.160 40.973 1.00 88.94 332 GLU A C 1
ATOM 2761 O O . GLU A 1 332 ? 11.498 2.290 40.430 1.00 88.94 332 GLU A O 1
ATOM 2766 N N . LYS A 1 333 ? 9.374 1.569 40.350 1.00 86.19 333 LYS A N 1
ATOM 2767 C CA . LYS A 1 333 ? 9.422 1.061 38.972 1.00 86.19 333 LYS A CA 1
ATOM 2768 C C . LYS A 1 333 ? 9.018 2.085 37.912 1.00 86.19 333 LYS A C 1
ATOM 2770 O O . LYS A 1 333 ? 8.994 1.729 36.737 1.00 86.19 333 LYS A O 1
ATOM 2775 N N . ALA A 1 334 ? 8.701 3.323 38.299 1.00 86.12 334 ALA A N 1
ATOM 2776 C CA . ALA A 1 334 ? 8.119 4.340 37.422 1.00 86.12 334 ALA A CA 1
ATOM 2777 C C . ALA A 1 334 ? 6.873 3.842 36.649 1.00 86.12 334 ALA A C 1
ATOM 2779 O O . ALA A 1 334 ? 6.595 4.281 35.531 1.00 86.12 334 ALA A O 1
ATOM 2780 N N . PHE A 1 335 ? 6.112 2.918 37.242 1.00 86.75 335 PHE A N 1
ATOM 2781 C CA . PHE A 1 335 ? 4.901 2.354 36.661 1.00 86.75 335 PHE A CA 1
ATOM 2782 C C . PHE A 1 335 ? 3.693 3.245 36.958 1.00 86.75 335 PHE A C 1
ATOM 2784 O O . PHE A 1 335 ? 3.387 3.552 38.110 1.00 86.75 335 PHE A O 1
ATOM 2791 N N . SER A 1 336 ? 2.987 3.658 35.905 1.00 86.75 336 SER A N 1
ATOM 2792 C CA . SER A 1 336 ? 1.840 4.559 36.022 1.00 86.75 336 SER A CA 1
ATOM 2793 C C . SER A 1 336 ? 0.571 3.815 36.442 1.00 86.75 336 SER A C 1
ATOM 2795 O O . SER A 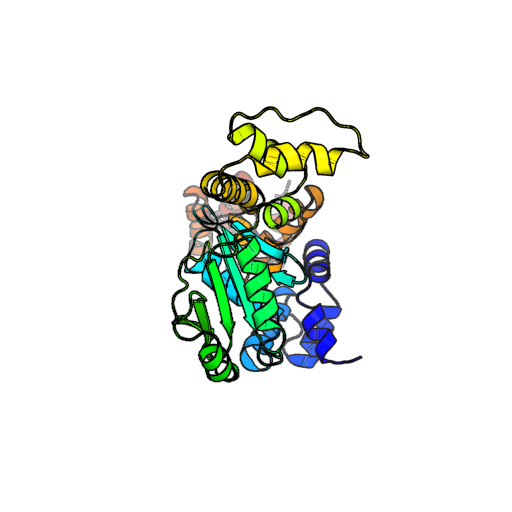1 336 ? 0.194 2.808 35.847 1.00 86.75 336 SER A O 1
ATOM 2797 N N . ILE A 1 337 ? -0.151 4.374 37.409 1.00 89.56 337 ILE A N 1
ATOM 2798 C CA . ILE A 1 337 ? -1.482 3.926 37.839 1.00 89.56 337 ILE A CA 1
ATOM 2799 C C . ILE A 1 337 ? -2.415 5.137 37.933 1.00 89.56 337 ILE A C 1
ATOM 2801 O O . ILE A 1 337 ? -1.962 6.271 38.064 1.00 89.56 337 ILE A O 1
ATOM 2805 N N . ASN A 1 338 ? -3.720 4.910 37.848 1.00 89.12 338 ASN A N 1
ATOM 2806 C CA . ASN A 1 338 ? -4.740 5.916 38.119 1.00 89.12 338 ASN A CA 1
ATOM 2807 C C . ASN A 1 338 ? -5.429 5.564 39.432 1.00 89.12 338 ASN A C 1
ATOM 2809 O O . ASN A 1 338 ? -5.802 4.410 39.640 1.00 89.12 338 ASN A O 1
ATOM 2813 N N . LEU A 1 339 ? -5.639 6.554 40.293 1.00 87.88 339 LEU A N 1
ATOM 2814 C CA . LEU A 1 339 ? -6.340 6.358 41.551 1.00 87.88 339 LEU A CA 1
ATOM 2815 C C . LEU A 1 339 ? -7.701 7.045 41.516 1.00 87.88 339 LEU A C 1
ATOM 2817 O O . LEU A 1 339 ? -7.798 8.213 41.145 1.00 87.88 339 LEU A O 1
ATOM 2821 N N . VAL A 1 340 ? -8.747 6.328 41.920 1.00 85.88 340 VAL A N 1
ATOM 2822 C CA . VAL A 1 340 ? -10.059 6.925 42.180 1.00 85.88 340 VAL A CA 1
ATOM 2823 C C . VAL A 1 340 ? -10.171 7.158 43.676 1.00 85.88 340 VAL A C 1
ATOM 2825 O O . VAL A 1 340 ? -10.253 6.210 44.456 1.00 85.88 340 VAL A O 1
ATOM 2828 N N . VAL A 1 341 ? -10.179 8.426 44.072 1.00 74.38 341 VAL A N 1
ATOM 2829 C CA . VAL A 1 341 ? -10.311 8.836 45.469 1.00 74.38 341 VAL A CA 1
ATOM 2830 C C . VAL A 1 341 ? -11.782 9.157 45.721 1.00 74.38 341 VAL A C 1
ATOM 2832 O O . VAL A 1 341 ? -12.234 10.269 45.487 1.00 74.38 341 VAL A O 1
ATOM 2835 N N . ASN A 1 342 ? -12.567 8.141 46.089 1.00 64.50 342 ASN A N 1
ATOM 2836 C CA . ASN A 1 342 ? -14.031 8.256 46.206 1.00 64.50 342 ASN A CA 1
ATOM 2837 C C . ASN A 1 342 ? -14.532 8.237 47.662 1.00 64.50 342 ASN A C 1
ATOM 2839 O O . ASN A 1 342 ? -15.708 7.993 47.925 1.00 64.50 34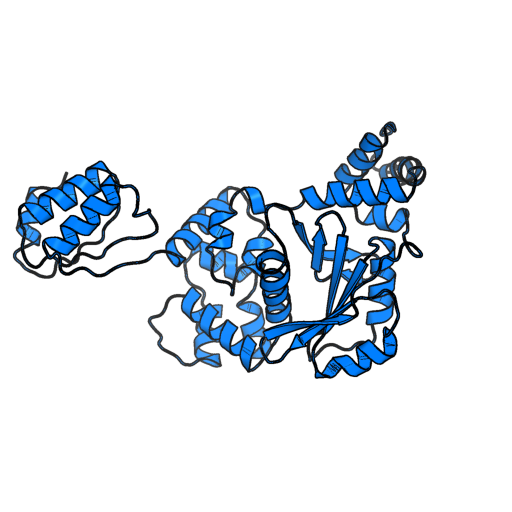2 ASN A O 1
ATOM 2843 N N . SER A 1 343 ? -13.644 8.450 48.638 1.00 55.66 343 SER A N 1
ATOM 2844 C CA . SER A 1 343 ? -14.010 8.461 50.054 1.00 55.66 343 SER A CA 1
ATOM 2845 C C . SER A 1 343 ? -13.207 9.502 50.833 1.00 55.66 343 SER A C 1
ATOM 2847 O O . SER A 1 343 ? -12.020 9.694 50.568 1.00 55.66 343 SER A O 1
ATOM 2849 N N . LYS A 1 344 ? -13.840 10.115 51.844 1.00 55.94 344 LYS A N 1
ATOM 2850 C CA . LYS A 1 344 ? -13.194 11.024 52.811 1.00 55.94 344 LYS A CA 1
ATOM 2851 C C . LYS A 1 344 ? -11.992 10.396 53.541 1.00 55.94 344 LYS A C 1
ATOM 2853 O O . LYS A 1 344 ? -11.196 11.127 54.103 1.00 55.94 344 LYS A O 1
ATOM 2858 N N . LEU A 1 345 ? -11.863 9.065 53.531 1.00 55.94 345 LEU A N 1
ATOM 2859 C CA . LEU A 1 345 ? -10.782 8.324 54.192 1.00 55.94 345 LEU A CA 1
ATOM 2860 C C . LEU A 1 345 ? -9.449 8.416 53.433 1.00 55.94 345 LEU A C 1
ATOM 2862 O O . LEU A 1 345 ? -8.397 8.450 54.046 1.00 55.94 345 LEU A O 1
ATOM 2866 N N . THR A 1 346 ? -9.483 8.474 52.101 1.00 56.19 346 THR A N 1
ATOM 2867 C CA . THR A 1 346 ? -8.280 8.341 51.260 1.00 56.19 346 THR A CA 1
ATOM 2868 C C . THR A 1 346 ? -7.595 9.664 50.908 1.00 56.19 346 THR A C 1
ATOM 2870 O O . THR A 1 346 ? -6.419 9.643 50.563 1.00 56.19 346 THR A O 1
ATOM 2873 N N . GLU A 1 347 ? -8.284 10.808 50.981 1.00 55.16 347 GLU A N 1
ATOM 2874 C CA . GLU A 1 347 ? -7.667 12.115 50.679 1.00 55.16 347 GLU A CA 1
ATOM 2875 C C . GLU A 1 347 ? -6.683 12.556 51.773 1.00 55.16 347 GLU A C 1
ATOM 2877 O O . GLU A 1 347 ? -5.561 12.931 51.442 1.00 55.16 347 GLU A O 1
ATOM 2882 N N . GLU A 1 348 ? -7.059 12.443 53.055 1.00 56.06 348 GLU A N 1
ATOM 2883 C CA . GLU A 1 348 ? -6.207 12.835 54.195 1.00 56.06 348 GLU A CA 1
ATOM 2884 C C . GLU A 1 348 ? -4.960 11.944 54.349 1.00 56.06 348 GLU A C 1
ATOM 2886 O O . GLU A 1 348 ? -3.895 12.417 54.744 1.00 56.06 348 GLU A O 1
ATOM 2891 N N . GLU A 1 349 ? -5.063 10.651 54.031 1.00 60.50 349 GLU A N 1
ATOM 2892 C CA . GLU A 1 349 ? -3.959 9.693 54.185 1.00 60.50 349 GLU A CA 1
ATOM 2893 C C . GLU A 1 349 ? -2.934 9.786 53.042 1.00 60.50 349 GLU A C 1
ATOM 2895 O O . GLU A 1 349 ? -1.740 9.600 53.273 1.00 60.50 349 GLU A O 1
ATOM 2900 N N . ILE A 1 350 ? -3.367 10.129 51.822 1.00 60.91 350 ILE A N 1
ATOM 2901 C CA . ILE A 1 350 ? -2.476 10.273 50.658 1.00 60.91 350 ILE A CA 1
ATOM 2902 C C . ILE A 1 350 ? -1.755 11.627 50.676 1.00 60.91 350 ILE A C 1
ATOM 2904 O O . ILE A 1 350 ? -0.561 11.679 50.385 1.00 60.91 350 ILE A O 1
ATOM 2908 N N . SER A 1 351 ? -2.432 12.713 51.074 1.00 53.00 351 SER A N 1
ATOM 2909 C CA . SER A 1 351 ? -1.835 14.059 51.121 1.00 53.00 351 SER A CA 1
ATOM 2910 C C . SER A 1 351 ? -0.682 14.193 52.119 1.00 53.00 351 SER A C 1
ATOM 2912 O O . SER A 1 351 ? 0.162 15.070 51.960 1.00 53.00 351 SER A O 1
ATOM 2914 N N . ASN A 1 352 ? -0.636 13.329 53.136 1.00 48.78 352 ASN A N 1
ATOM 2915 C CA . ASN A 1 352 ? 0.403 13.333 54.165 1.00 48.78 352 ASN A CA 1
ATOM 2916 C C . ASN A 1 352 ? 1.670 12.548 53.770 1.00 48.78 352 ASN A C 1
ATOM 2918 O O . ASN A 1 352 ? 2.664 12.620 54.491 1.00 48.78 352 ASN A O 1
ATOM 2922 N N . GLU A 1 353 ? 1.660 11.807 52.653 1.00 52.38 353 GLU A N 1
ATOM 2923 C CA . GLU A 1 353 ? 2.756 10.893 52.283 1.00 52.38 353 GLU A CA 1
ATOM 2924 C C . GLU A 1 353 ? 3.335 11.093 50.867 1.00 52.38 353 GLU A C 1
ATOM 2926 O O . GLU A 1 353 ? 4.334 10.455 50.535 1.00 52.38 353 GLU A O 1
ATOM 2931 N N . THR A 1 354 ? 2.780 11.977 50.029 1.00 39.50 354 THR A N 1
ATOM 2932 C CA . THR A 1 354 ? 3.330 12.268 48.688 1.00 39.50 354 THR A CA 1
ATOM 2933 C C . THR A 1 354 ? 4.365 13.399 48.683 1.00 39.50 354 THR A C 1
ATOM 2935 O O . THR A 1 354 ? 4.013 14.562 48.885 1.00 39.50 354 THR A O 1
ATOM 2938 N N . VAL A 1 355 ? 5.620 13.037 48.377 1.00 34.50 355 VAL A N 1
ATOM 2939 C CA . VAL A 1 355 ? 6.647 13.880 47.726 1.00 34.50 355 VAL A CA 1
ATOM 2940 C C . VAL A 1 355 ? 6.594 13.644 46.223 1.00 34.50 355 VAL A C 1
ATOM 2942 O O . VAL A 1 355 ? 6.454 12.460 45.837 1.00 34.50 355 VAL A O 1
#

pLDDT: mean 88.67, std 10.96, range [34.5, 98.69]

Secondary structure (DSSP, 8-state):
--HHHHHHHHTSHHHHHHHHHHS--HHHHHHHHHHT---SSS-HHHHHHHHHHHHHHH---HHHHHHHHIIIIIIIIS-TTT-EEEEEEEETTEEEEEEEEESEEEEEEE--TT--STTHHHHHHHHHTT-SEEEEEE-TTTHHHHHHHHTTSS-EEEEE-TTS-EEEEE------TT--HHHHHHHS-HHHHHHHHHHTT-------TTTHHHHHHHHHTTS-HHHHHHHHHHHHHTT--GGGSHHHHHHS-GGGHHHHHT----HHHHHHHHHHHHHHT-B--EE---HHHHHHHHHHHHTT-S-TTB--EE--SS--HHHHHHHHHHHHTT---EE---SHHHHHHHHTT--

Foldseek 3Di:
DPLVVLLVVCQDLVVVLVCLFPQDDPSLLVNLCVQPVDDPPDTSVVSLVSSLVCCLQPNVDPLNVLLLCCCCVDVNVHDLVQKFKDAQQDFDPDTFGMWIQHLFIETEAEDEPPDDCPCVVVRVLSVLQQGFHYEYEYEPVCVVVVCVPAPPHQYWYWYCYSVRDTDTPGDHHGDNPNHHLVRLLVRDDLVLLCQLLVVQVHDQDDDDPVCSPVSSSVSSVPPPRVSSSSSSSVSVRVVFDCPPCVVLLVQADSSNSSSVRPRPDDPVSVVSSSVSSLQVLAAEAEEQQDLVVLVVLLVCLVVVNDDQSYAYEYEYPADDPSSVVSVVSCVVSVNHYHYDPPDPHPPVVVVVPDD

Organism: Staphylococcus aureus (NCBI:txid1280)

InterPro domains:
  IPR047727 Uncharacterised protein Sce7725-like [NF033831] (283-347)
  IPR047729 Sce7726-like [NF033832] (60-239)
  IPR047729 Sce7726-like [PF26915] (57-251)

Sequence (355 aa):
MDNRNMINRVFSQKILHQIAIKNKSDVVDEAYDFYIQGPKNINVIQKMKSLYNYLKKSYRNEYFYKNTMLNKLLLGRHSVNTTTALSEMPIGKSIADFILLNGKGVVYEIKTELDKLDRLDNQINDYYEVFNYVVVITNDKHLNKVMARYKDTTVGILVLTSRNTLSEVQKPKENNSLLNTKAMYNFLRKEERKRVIAQNHMDVPTYNDFTEYDVLFDVFKEIPMTKLHNNMISELKKRGNMKEYKDEFLAAPTEIKFLLYFAKMTRKIKINYIIFLRRINMYYPYLRGKQNELFAIKELLEKGLIGDCIQPIIEPIKYTTTFKNTLQYCGEKAFSINLVVNSKLTEEEISNETV

Radius of gyration: 26.53 Å; chains: 1; bounding box: 57×38×77 Å